Protein AF-A0A7C1Q832-F1 (afdb_monomer)

Foldseek 3Di:
DQWAFEEAPPCVVADPVLSVLLVLLCVVFPDDRTQEYEAEAAAQPCVQDPPDCSNPDQKDKDQLVLVLDPLVSPDPVSNVVSVVSRHRMYIYGYNCLSPDPSLSVLLRSQLNSLVVRCCVFAVLLVLLQSLVVCCVVVPVDDDPDDPAPVVQLSNVSSNLRSLVSCCDPVHPHVVRSVVVLVVCCVDDPRVVSSVVNVVDDSPDDRPSLVSSLVVCVVCQVVSQVVLVVDDDPSSVVQPGSVSSNVSSPDRDPPPPPDD

pLDDT: mean 86.91, std 12.88, range [28.12, 97.88]

Radius of gyration: 18.17 Å; Cα contacts (8 Å, |Δi|>4): 347; chains: 1; bounding box: 48×40×41 Å

Sequence (259 aa):
MWNSDTNFDYLNVVSVNKKALIHSTCSKFKIPSKGVVLLFDRFDYKRYPKGSIWRCNLGLHLNIKIGYVNYRKSPKIIQKLIDSKAYIHLIWLPKRSWNSSEIDLVWNLSHELRHLDQDIKNRSITLAYYFLKYCFKCFDMDIEEDKIHTVLPPEKDAELAAWRTVRERRLFGTQMADSYVHDNANKGTKKEIFRDLLKYDPNEEYDVSTETLSFLRKYQKQFEYILNIGPDYYISEIGSIEDLCSKLSKKNLIILNSN

Structure (mmCIF, N/CA/C/O backbone):
data_AF-A0A7C1Q832-F1
#
_entry.id   AF-A0A7C1Q832-F1
#
loop_
_atom_site.group_PDB
_atom_site.id
_atom_site.type_symbol
_atom_site.label_atom_id
_atom_site.label_alt_id
_atom_site.label_comp_id
_atom_site.label_asym_id
_atom_site.label_entity_id
_atom_site.label_seq_id
_atom_site.pdbx_PDB_ins_code
_atom_site.Cartn_x
_atom_site.Cartn_y
_atom_site.Cartn_z
_atom_site.occupancy
_atom_site.B_iso_or_equiv
_atom_site.auth_seq_id
_atom_site.auth_comp_id
_atom_site.auth_asym_id
_atom_site.auth_atom_id
_atom_site.pdbx_PDB_model_num
ATOM 1 N N . MET A 1 1 ? -15.628 -12.877 -15.877 1.00 66.12 1 MET A N 1
ATOM 2 C CA . MET A 1 1 ? -15.990 -12.956 -14.448 1.00 66.12 1 MET A CA 1
ATOM 3 C C . MET A 1 1 ? -14.803 -12.491 -13.631 1.00 66.12 1 MET A C 1
ATOM 5 O O . MET A 1 1 ? -13.737 -13.057 -13.827 1.00 66.12 1 MET A O 1
ATOM 9 N N . TRP A 1 2 ? -15.021 -11.398 -12.891 1.00 77.88 2 TRP A N 1
ATOM 10 C CA . TRP A 1 2 ? -14.144 -10.664 -11.956 1.00 77.88 2 TRP A CA 1
ATOM 11 C C . TRP A 1 2 ? -14.976 -9.537 -11.287 1.00 77.88 2 TRP A C 1
ATOM 13 O O . TRP A 1 2 ? -14.535 -8.400 -11.145 1.00 77.88 2 TRP A O 1
ATOM 23 N N . ASN A 1 3 ? -16.262 -9.795 -11.054 1.00 85.25 3 ASN A N 1
ATOM 24 C CA . ASN A 1 3 ? -17.284 -8.765 -10.856 1.00 85.25 3 ASN A CA 1
ATOM 25 C C . ASN A 1 3 ? -18.228 -9.086 -9.693 1.00 85.25 3 ASN A C 1
ATOM 27 O O . ASN A 1 3 ? -19.323 -8.528 -9.650 1.00 85.25 3 ASN A O 1
ATOM 31 N N . SER A 1 4 ? -17.829 -9.986 -8.789 1.00 88.75 4 SER A N 1
ATOM 32 C CA . SER A 1 4 ? -18.585 -10.221 -7.559 1.00 88.75 4 SER A CA 1
ATOM 33 C C . SER A 1 4 ? -18.662 -8.938 -6.745 1.00 88.75 4 SER A C 1
ATOM 35 O O . SER A 1 4 ? -17.734 -8.130 -6.792 1.00 88.75 4 SER A O 1
ATOM 37 N N . ASP A 1 5 ? -19.743 -8.756 -5.995 1.00 93.00 5 ASP A N 1
ATOM 38 C CA . ASP A 1 5 ? -19.876 -7.600 -5.114 1.00 93.00 5 ASP A CA 1
ATOM 39 C C . ASP A 1 5 ? -18.729 -7.550 -4.106 1.00 93.00 5 ASP A C 1
ATOM 41 O O . ASP A 1 5 ? -18.196 -8.581 -3.678 1.00 93.00 5 ASP A O 1
ATOM 45 N N . THR A 1 6 ? -18.323 -6.333 -3.760 1.00 85.94 6 THR A N 1
ATOM 46 C CA . THR A 1 6 ? -17.234 -6.123 -2.818 1.00 85.94 6 THR A CA 1
ATOM 47 C C . THR A 1 6 ? -17.592 -6.731 -1.474 1.00 85.94 6 THR A C 1
ATOM 49 O O . THR A 1 6 ? -18.615 -6.400 -0.875 1.00 85.94 6 THR A O 1
ATOM 52 N N . ASN A 1 7 ? -16.731 -7.628 -1.002 1.00 88.88 7 ASN A N 1
ATOM 53 C CA . ASN A 1 7 ? -16.994 -8.430 0.180 1.00 88.88 7 ASN A CA 1
ATOM 54 C C . ASN A 1 7 ? -16.021 -8.086 1.310 1.00 88.88 7 ASN A C 1
ATOM 56 O O . ASN A 1 7 ? -14.803 -8.065 1.123 1.00 88.88 7 ASN A O 1
ATOM 60 N N . PHE A 1 8 ? -16.571 -7.869 2.500 1.00 85.06 8 PHE A N 1
ATOM 61 C CA . PHE A 1 8 ? -15.822 -7.717 3.741 1.00 85.06 8 PHE A CA 1
ATOM 62 C C . PHE A 1 8 ? -15.823 -9.057 4.467 1.00 85.06 8 PHE A C 1
ATOM 64 O O . PHE A 1 8 ? -16.617 -9.313 5.378 1.00 85.06 8 PHE A O 1
ATOM 71 N N . ASP A 1 9 ? -14.944 -9.938 4.008 1.00 78.12 9 ASP A N 1
ATOM 72 C CA . ASP A 1 9 ? -14.931 -11.322 4.429 1.00 78.12 9 ASP A CA 1
ATOM 73 C C . ASP A 1 9 ? -14.407 -11.461 5.866 1.00 78.12 9 ASP A C 1
ATOM 75 O O . ASP A 1 9 ? -13.378 -10.902 6.263 1.00 78.12 9 ASP A O 1
ATOM 79 N N . TYR A 1 10 ? -15.154 -12.232 6.653 1.00 66.44 10 TYR A N 1
ATOM 80 C CA . TYR A 1 10 ? -14.886 -12.547 8.056 1.00 66.44 10 TYR A CA 1
ATOM 81 C C . TYR A 1 10 ? -14.793 -11.366 9.037 1.00 66.44 10 TYR A C 1
ATOM 83 O O . TYR A 1 10 ? -14.214 -11.528 10.110 1.00 66.44 10 TYR A O 1
ATOM 91 N N . LEU A 1 11 ? -15.481 -10.237 8.804 1.00 61.75 11 LEU A N 1
ATOM 92 C CA . LEU A 1 11 ? -15.642 -9.207 9.852 1.00 61.75 11 LEU A CA 1
ATOM 93 C C . LEU A 1 11 ? -16.174 -9.781 11.180 1.00 61.75 11 LEU A C 1
ATOM 95 O O . LEU A 1 11 ? -15.918 -9.221 12.239 1.00 61.75 11 LEU A O 1
ATOM 99 N N . ASN A 1 12 ? -16.863 -10.925 11.170 1.00 61.91 12 ASN A N 1
ATOM 100 C CA . ASN A 1 12 ? -17.406 -11.574 12.366 1.00 61.91 12 ASN A CA 1
ATOM 101 C C . ASN A 1 12 ? -16.376 -11.994 13.427 1.00 61.91 12 ASN A C 1
ATOM 103 O O . ASN A 1 12 ? -16.779 -12.213 14.565 1.00 61.91 12 ASN A O 1
ATOM 107 N N . VAL A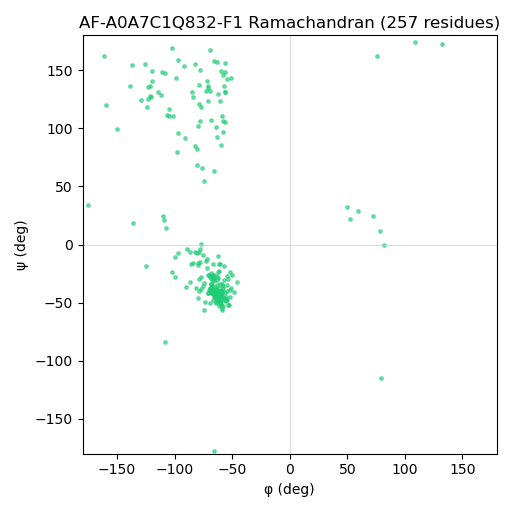 1 13 ? -15.078 -12.070 13.105 1.00 71.25 13 VAL A N 1
ATOM 108 C CA . VAL A 1 13 ? -14.033 -12.350 14.114 1.00 71.25 13 VAL A CA 1
ATOM 109 C C . VAL A 1 13 ? -13.519 -11.094 14.826 1.00 71.25 13 VAL A C 1
ATOM 111 O O . VAL A 1 13 ? -12.742 -11.199 15.773 1.00 71.25 13 VAL A O 1
ATOM 114 N N . VAL A 1 14 ? -13.947 -9.913 14.376 1.00 82.44 14 VAL A N 1
ATOM 115 C CA . VAL A 1 14 ? -13.507 -8.609 14.876 1.00 82.44 14 VAL A CA 1
ATOM 116 C C . VAL A 1 14 ? -14.535 -8.049 15.869 1.00 82.44 14 VAL A C 1
ATOM 118 O O . VAL A 1 14 ? -15.744 -8.213 15.688 1.00 82.44 14 VAL A O 1
ATOM 121 N N . SER A 1 15 ? -14.067 -7.376 16.926 1.00 87.56 15 SER A N 1
ATOM 122 C CA . SER A 1 15 ? -14.944 -6.734 17.917 1.00 87.56 15 SER A CA 1
ATOM 123 C C . SER A 1 15 ? -15.798 -5.621 17.296 1.00 87.56 15 SER A C 1
ATOM 125 O O . SER A 1 15 ? -15.433 -5.039 16.275 1.00 87.56 15 SER A O 1
ATOM 127 N N . VAL A 1 16 ? -16.929 -5.287 17.930 1.00 88.69 16 VAL A N 1
ATOM 128 C CA . VAL A 1 16 ? -17.854 -4.238 17.451 1.00 88.69 16 VAL A CA 1
ATOM 129 C C . VAL A 1 16 ? -17.138 -2.897 17.248 1.00 88.69 16 VAL A C 1
ATOM 131 O O . VAL A 1 16 ? -17.278 -2.288 16.190 1.00 88.69 16 VAL A O 1
ATOM 134 N N . ASN A 1 17 ? -16.301 -2.481 18.204 1.00 89.50 17 ASN A N 1
ATOM 135 C CA . ASN A 1 17 ? -15.548 -1.223 18.112 1.00 89.50 17 ASN A CA 1
ATOM 136 C C . ASN A 1 17 ? -14.589 -1.222 16.914 1.00 89.50 17 ASN A C 1
ATOM 138 O O . ASN A 1 17 ? -14.574 -0.283 16.121 1.00 89.50 17 ASN A O 1
ATOM 142 N N . LYS A 1 18 ? -13.840 -2.314 16.718 1.00 91.50 18 LYS A N 1
ATOM 143 C CA . LYS A 1 18 ? -12.910 -2.428 15.590 1.00 91.50 18 LYS A CA 1
ATOM 144 C C . LYS A 1 18 ? -13.631 -2.515 14.246 1.00 91.50 18 LYS A C 1
ATOM 146 O O . LYS A 1 18 ? -13.137 -1.952 13.278 1.00 91.50 18 LYS A O 1
ATOM 151 N N . LYS A 1 19 ? -14.813 -3.139 14.174 1.00 91.62 19 LYS A N 1
ATOM 152 C CA . LYS A 1 19 ? -15.667 -3.091 12.974 1.00 91.62 19 LYS A CA 1
ATOM 153 C C . LYS A 1 19 ? -16.060 -1.655 12.630 1.00 91.62 19 LYS A C 1
ATOM 155 O O . LYS A 1 19 ? -15.943 -1.264 11.474 1.00 91.62 19 LYS A O 1
ATOM 160 N N . ALA A 1 20 ? -16.491 -0.869 13.619 1.00 91.19 20 ALA A N 1
ATOM 161 C CA . ALA A 1 20 ? -16.846 0.533 13.405 1.00 91.19 20 ALA A CA 1
ATOM 162 C C . ALA A 1 20 ? -15.649 1.348 12.887 1.00 91.19 20 ALA A C 1
ATOM 164 O O . ALA A 1 20 ? -15.795 2.101 11.924 1.00 91.19 20 ALA A O 1
ATOM 165 N N . LEU A 1 21 ? -14.457 1.129 13.456 1.00 93.38 21 LEU A N 1
ATOM 166 C CA . LEU A 1 21 ? -13.216 1.735 12.966 1.00 93.38 21 LEU A CA 1
ATOM 167 C C . LEU A 1 21 ? -12.911 1.324 11.525 1.00 93.38 21 LEU A C 1
ATOM 169 O O . LEU A 1 21 ? -12.705 2.197 10.693 1.00 93.38 21 LEU A O 1
ATOM 173 N N . ILE A 1 22 ? -12.958 0.027 11.206 1.00 93.94 22 ILE A N 1
ATOM 174 C CA . ILE A 1 22 ? -12.740 -0.489 9.845 1.00 93.94 22 ILE A CA 1
ATOM 175 C C . ILE A 1 22 ? -13.699 0.175 8.853 1.00 93.94 22 ILE A C 1
ATOM 177 O O . ILE A 1 22 ? -13.256 0.674 7.823 1.00 93.94 22 ILE A O 1
ATOM 181 N N . HIS A 1 23 ? -14.997 0.230 9.162 1.00 92.81 23 HIS A N 1
ATOM 182 C CA . HIS A 1 23 ? -15.980 0.877 8.293 1.00 92.81 23 HIS A CA 1
ATOM 183 C C . HIS A 1 23 ? -15.698 2.374 8.121 1.00 92.81 23 HIS A C 1
ATOM 18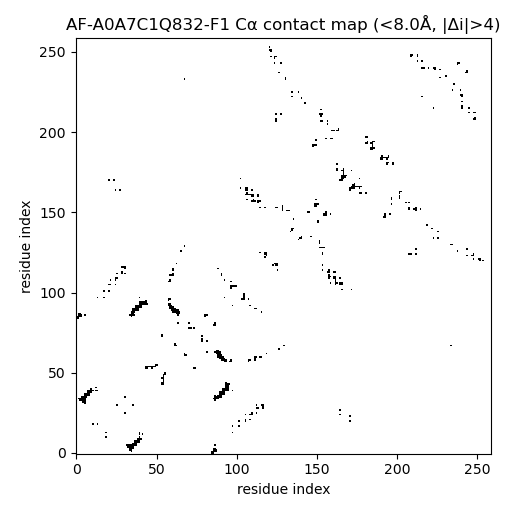5 O O . HIS A 1 23 ? -15.734 2.875 6.997 1.00 92.81 23 HIS A O 1
ATOM 191 N N . SER A 1 24 ? -15.368 3.077 9.209 1.00 94.25 24 SER A N 1
ATOM 192 C CA . SER A 1 24 ? -14.998 4.493 9.158 1.00 94.25 24 SER A CA 1
ATOM 193 C C . SER A 1 24 ? -13.748 4.718 8.303 1.00 94.25 24 SER A C 1
ATOM 195 O O . SER A 1 24 ? -13.748 5.604 7.451 1.00 94.25 24 SER A O 1
ATOM 197 N N . THR A 1 25 ? -12.716 3.884 8.449 1.00 95.62 25 THR A N 1
ATOM 198 C CA . THR A 1 25 ? -11.504 3.922 7.622 1.00 95.62 25 THR A CA 1
ATOM 199 C C . THR A 1 25 ? -11.832 3.665 6.156 1.00 95.62 25 THR A C 1
ATOM 201 O O . THR A 1 25 ? -11.511 4.491 5.310 1.00 95.62 25 THR A O 1
ATOM 204 N N . CYS A 1 26 ? -12.536 2.576 5.840 1.00 94.50 26 CYS A N 1
ATOM 205 C CA . CYS A 1 26 ? -12.914 2.234 4.470 1.00 94.50 26 CYS A CA 1
ATOM 206 C C . CYS A 1 26 ? -13.747 3.330 3.792 1.00 94.50 26 CYS A C 1
ATOM 208 O O . CYS A 1 26 ? -13.548 3.579 2.608 1.00 94.50 26 CYS A O 1
ATOM 210 N N . SER A 1 27 ? -14.616 4.031 4.532 1.00 92.88 27 SER A N 1
ATOM 211 C CA . SER A 1 27 ? -15.427 5.139 3.998 1.00 92.88 27 SER A CA 1
ATOM 212 C C . SER A 1 27 ? -14.608 6.323 3.460 1.00 92.88 27 SER A C 1
ATOM 214 O O . SER A 1 27 ? -15.139 7.148 2.719 1.00 92.88 27 SER A O 1
ATOM 216 N N . LYS A 1 28 ? -13.317 6.415 3.810 1.00 92.31 28 LYS A N 1
ATOM 217 C CA . LYS A 1 28 ? -12.397 7.459 3.331 1.00 92.31 28 LYS A CA 1
ATOM 218 C C . LYS A 1 28 ? -11.778 7.140 1.974 1.00 92.31 28 LYS A C 1
ATOM 220 O O . LYS A 1 28 ? -11.246 8.035 1.323 1.00 92.31 28 LYS A O 1
ATOM 225 N N . PHE A 1 29 ? -11.857 5.888 1.542 1.00 94.25 29 PHE A N 1
ATOM 226 C CA . PHE A 1 29 ? -11.272 5.424 0.293 1.00 94.25 29 PHE A CA 1
ATOM 227 C C . PHE A 1 29 ? -12.374 5.129 -0.722 1.00 94.25 29 PHE A C 1
ATOM 229 O O . PHE A 1 29 ? -13.470 4.686 -0.379 1.00 94.25 29 PHE A O 1
ATOM 236 N N . LYS A 1 30 ? -12.079 5.349 -2.005 1.00 89.19 30 LYS A N 1
ATOM 237 C CA . LYS A 1 30 ? -12.995 5.031 -3.108 1.00 89.19 30 LYS A CA 1
ATOM 238 C C . LYS A 1 30 ? -12.920 3.540 -3.438 1.00 89.19 30 LYS A C 1
ATOM 240 O O . LYS A 1 30 ? -12.411 3.157 -4.486 1.00 89.19 30 LYS A O 1
ATOM 245 N N . ILE A 1 31 ? -13.396 2.700 -2.522 1.00 92.50 31 ILE A N 1
ATOM 246 C CA . ILE A 1 31 ? -13.445 1.250 -2.730 1.00 92.50 31 ILE A CA 1
ATOM 247 C C . ILE A 1 31 ? -14.538 0.946 -3.773 1.00 92.50 31 ILE A C 1
ATOM 249 O O . ILE A 1 31 ? -15.688 1.339 -3.568 1.00 92.50 31 ILE A O 1
ATOM 253 N N . PRO A 1 32 ? -14.219 0.258 -4.883 1.00 92.25 32 PRO A N 1
ATOM 254 C CA . PRO A 1 32 ? -15.203 -0.166 -5.870 1.00 92.25 32 PRO A CA 1
ATOM 255 C C . PRO A 1 32 ? -16.304 -1.014 -5.234 1.00 92.25 32 PRO A C 1
ATOM 257 O O . PRO A 1 32 ? -16.049 -1.779 -4.305 1.00 92.25 32 PRO A O 1
ATOM 260 N N . SER A 1 33 ? -17.524 -0.936 -5.764 1.00 91.19 33 SER A N 1
ATOM 261 C CA . SER A 1 33 ? -18.648 -1.763 -5.301 1.00 91.19 33 SER A CA 1
ATOM 262 C C . SER A 1 33 ? -18.537 -3.232 -5.717 1.00 91.19 33 SER A C 1
ATOM 264 O O . SER A 1 33 ? -19.260 -4.066 -5.180 1.00 91.19 33 SER A O 1
ATOM 266 N N . LYS A 1 34 ? -17.643 -3.553 -6.660 1.00 93.75 34 LYS A N 1
ATOM 267 C CA . LYS A 1 34 ? -17.419 -4.898 -7.196 1.00 93.75 34 LYS A CA 1
ATOM 268 C C . LYS A 1 34 ? -15.932 -5.198 -7.339 1.00 93.75 34 LYS A C 1
ATOM 270 O O . LYS A 1 34 ? -15.120 -4.303 -7.556 1.00 93.75 34 LYS A O 1
ATOM 275 N N . GLY A 1 35 ? -15.594 -6.481 -7.304 1.00 91.94 35 GLY A N 1
ATOM 276 C CA . GLY A 1 35 ? -14.274 -6.999 -7.638 1.00 91.94 35 GLY A CA 1
ATOM 277 C C . GLY A 1 35 ? -13.229 -6.837 -6.535 1.00 91.94 35 GLY A C 1
ATOM 278 O O . GLY A 1 35 ? -12.055 -7.067 -6.811 1.00 91.94 35 GLY A O 1
ATOM 279 N N . VAL A 1 36 ? -13.614 -6.480 -5.306 1.00 94.81 36 VAL A N 1
ATOM 280 C CA . VAL A 1 36 ? -12.693 -6.353 -4.166 1.00 94.81 36 VAL A CA 1
ATOM 281 C C . VAL A 1 36 ? -13.110 -7.288 -3.037 1.00 94.81 36 VAL A C 1
ATOM 283 O O . VAL A 1 36 ? -14.281 -7.369 -2.684 1.00 94.81 36 VAL A O 1
ATOM 286 N N . VAL A 1 37 ? -12.147 -7.976 -2.432 1.00 95.00 37 VAL A N 1
ATOM 287 C CA . VAL A 1 37 ? -12.356 -8.695 -1.173 1.00 95.00 37 VAL A CA 1
ATOM 288 C C . VAL A 1 37 ? -11.406 -8.165 -0.105 1.00 95.00 37 VAL A C 1
ATOM 290 O O . VAL A 1 37 ? -10.195 -8.099 -0.309 1.00 95.00 37 VAL A O 1
ATOM 293 N N . LEU A 1 38 ? -11.958 -7.781 1.045 1.00 95.12 38 LEU A N 1
ATOM 294 C CA . LEU A 1 38 ? -11.206 -7.453 2.251 1.00 95.12 38 LEU A CA 1
ATOM 295 C C . LEU A 1 38 ? -11.297 -8.651 3.191 1.00 95.12 38 LEU A C 1
ATOM 297 O O . LEU A 1 38 ? -12.368 -8.940 3.713 1.00 95.12 38 LEU A O 1
ATOM 301 N N . LEU A 1 39 ? -10.189 -9.355 3.394 1.00 94.06 39 LEU A N 1
ATOM 302 C CA . LEU A 1 39 ? -10.119 -10.565 4.203 1.00 94.06 39 LEU A CA 1
ATOM 303 C C . LEU A 1 39 ? -9.459 -10.284 5.557 1.00 94.06 39 LEU A C 1
ATOM 305 O O . LEU A 1 39 ? -8.241 -10.101 5.639 1.00 94.06 39 LEU A O 1
ATOM 309 N N . PHE A 1 40 ? -10.256 -10.351 6.626 1.00 93.12 40 PHE A N 1
ATOM 310 C CA . PHE A 1 40 ? -9.779 -10.320 8.011 1.00 93.12 40 PHE A CA 1
ATOM 311 C C . PHE A 1 40 ? -9.514 -11.744 8.503 1.00 93.12 40 PHE A C 1
ATOM 313 O O . PHE A 1 40 ? -10.393 -12.449 8.997 1.00 93.12 40 PHE A O 1
ATOM 320 N N . ASP A 1 41 ? -8.279 -12.202 8.330 1.00 91.56 41 ASP A N 1
ATOM 321 C CA . ASP A 1 41 ? -7.918 -13.601 8.511 1.00 91.56 41 ASP A CA 1
ATOM 322 C C . ASP A 1 41 ? -7.758 -13.965 9.992 1.00 91.56 41 ASP A C 1
ATOM 324 O O . ASP A 1 41 ? -7.128 -13.254 10.774 1.00 91.56 41 ASP A O 1
ATOM 328 N N . ARG A 1 42 ? -8.279 -15.123 10.395 1.00 90.56 42 ARG A N 1
ATOM 329 C CA . ARG A 1 42 ? -8.140 -15.650 11.760 1.00 90.56 42 ARG A CA 1
ATOM 330 C C . ARG A 1 42 ? -6.772 -16.274 12.051 1.00 90.56 42 ARG A C 1
ATOM 332 O O . ARG A 1 42 ? -6.530 -16.689 13.186 1.00 90.56 42 ARG A O 1
ATOM 339 N N . PHE A 1 43 ? -5.886 -16.361 11.061 1.00 90.81 43 PHE A N 1
ATOM 340 C CA . PHE A 1 43 ? -4.560 -16.958 11.197 1.00 90.81 43 PHE A CA 1
ATOM 341 C C . PHE A 1 43 ? -3.423 -15.924 11.104 1.00 90.81 43 PHE A C 1
ATOM 343 O O . PHE A 1 43 ? -3.503 -14.933 10.386 1.00 90.81 43 PHE A O 1
ATOM 350 N N . ASP A 1 44 ? -2.327 -16.199 11.822 1.00 88.75 44 ASP A N 1
ATOM 351 C CA . ASP A 1 44 ? -1.082 -15.402 11.802 1.00 88.75 44 ASP A CA 1
ATOM 352 C C . ASP A 1 44 ? 0.015 -15.995 10.914 1.00 88.75 44 ASP A C 1
ATOM 354 O O . ASP A 1 44 ? 1.082 -15.405 10.752 1.00 88.75 44 ASP A O 1
ATOM 358 N N . TYR A 1 45 ? -0.182 -17.231 10.448 1.00 89.31 45 TYR A N 1
ATOM 359 C CA . TYR A 1 45 ? 0.786 -17.973 9.637 1.00 89.31 45 TYR A CA 1
ATOM 360 C C . TYR A 1 45 ? 2.220 -17.997 10.200 1.00 89.31 45 TYR A C 1
ATOM 362 O O . TYR A 1 45 ? 3.188 -18.118 9.455 1.00 89.31 45 TYR A O 1
ATOM 370 N N . LYS A 1 46 ? 2.389 -17.976 11.533 1.00 88.19 46 LYS A N 1
ATOM 371 C CA . LYS A 1 46 ? 3.713 -18.000 12.200 1.00 88.19 46 LYS A CA 1
ATOM 372 C C . LYS A 1 46 ? 4.599 -19.184 11.779 1.00 88.19 46 LYS A C 1
ATOM 374 O O . LYS A 1 46 ? 5.821 -19.081 11.837 1.00 88.19 46 LYS A O 1
ATOM 379 N N . ARG A 1 47 ? 3.984 -20.297 11.354 1.00 88.00 47 ARG A N 1
ATOM 380 C CA . ARG A 1 47 ? 4.660 -21.520 10.880 1.00 88.00 47 ARG A CA 1
ATOM 381 C C . ARG A 1 47 ? 5.100 -21.468 9.411 1.00 88.00 47 ARG A C 1
ATOM 383 O O . ARG A 1 47 ? 5.771 -22.391 8.968 1.00 88.00 47 ARG A O 1
ATOM 390 N N . TYR A 1 48 ? 4.741 -20.428 8.656 1.00 88.44 48 TYR A N 1
ATOM 391 C CA . TYR A 1 48 ? 5.219 -20.272 7.280 1.00 88.44 48 TYR A CA 1
ATOM 392 C C . TYR A 1 48 ? 6.740 -20.037 7.249 1.00 88.44 48 TYR A C 1
ATOM 394 O O . TYR A 1 48 ? 7.321 -19.604 8.257 1.00 88.44 48 TYR A O 1
ATOM 402 N N . PRO A 1 49 ? 7.411 -20.316 6.115 1.00 87.38 49 PRO A N 1
ATOM 403 C CA . PRO A 1 49 ? 8.847 -20.092 5.977 1.00 87.38 49 PRO A CA 1
ATOM 404 C C . PRO A 1 49 ? 9.259 -18.673 6.389 1.00 87.38 49 PRO A C 1
ATOM 406 O O . PRO A 1 49 ? 8.529 -17.705 6.149 1.00 87.38 49 PRO A O 1
ATOM 409 N N . LYS A 1 50 ? 10.431 -18.542 7.024 1.00 80.88 50 LYS A N 1
ATOM 410 C CA . LYS A 1 50 ? 11.021 -17.225 7.319 1.00 80.88 50 LYS A CA 1
ATOM 411 C C . LYS A 1 50 ? 11.181 -16.449 6.001 1.00 80.88 50 LYS A C 1
ATOM 413 O O . LYS A 1 50 ? 11.568 -17.034 4.995 1.00 80.88 50 LYS A O 1
ATOM 418 N N . GLY A 1 51 ? 10.823 -15.165 5.998 1.00 77.25 51 GLY A N 1
ATOM 419 C CA . GLY A 1 51 ? 10.828 -14.322 4.793 1.00 77.25 51 GLY A CA 1
ATOM 420 C C . GLY A 1 51 ? 9.597 -14.463 3.883 1.00 77.25 51 GLY A C 1
ATOM 421 O O . GLY A 1 51 ? 9.506 -13.776 2.867 1.00 77.25 51 GLY A O 1
ATOM 422 N N . SER A 1 52 ? 8.630 -15.322 4.225 1.00 85.44 52 SER A N 1
ATOM 423 C CA . SER A 1 52 ? 7.339 -15.368 3.529 1.00 85.44 52 SER A CA 1
ATOM 424 C C . SER A 1 52 ? 6.499 -14.129 3.851 1.00 85.44 52 SER A C 1
ATOM 426 O O . SER A 1 52 ? 6.326 -13.793 5.023 1.00 85.44 52 SER A O 1
ATOM 428 N N . ILE A 1 53 ? 5.892 -13.515 2.830 1.00 86.12 53 ILE A N 1
ATOM 429 C CA . ILE A 1 53 ? 4.980 -12.367 2.993 1.00 86.12 53 ILE A CA 1
ATOM 430 C C . ILE A 1 53 ? 3.829 -12.677 3.965 1.00 86.12 53 ILE A C 1
ATOM 432 O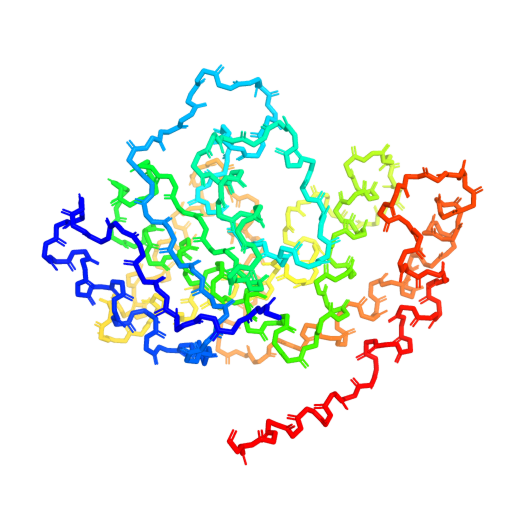 O . ILE A 1 53 ? 3.467 -11.842 4.788 1.00 86.12 53 ILE A O 1
ATOM 436 N N . TRP A 1 54 ? 3.341 -13.923 3.970 1.00 88.69 54 TRP A N 1
ATOM 437 C CA . TRP A 1 54 ? 2.272 -14.388 4.861 1.00 88.69 54 TRP A CA 1
ATOM 438 C C . TRP A 1 54 ? 2.711 -14.420 6.329 1.00 88.69 54 TRP A C 1
ATOM 440 O O . TRP A 1 54 ? 1.922 -14.205 7.249 1.00 88.69 54 TRP A O 1
ATOM 450 N N . ARG A 1 55 ? 4.001 -14.662 6.575 1.00 88.88 55 ARG A N 1
ATOM 451 C CA . ARG A 1 55 ? 4.570 -14.674 7.923 1.00 88.88 55 ARG A CA 1
ATOM 452 C C . ARG A 1 55 ? 4.999 -13.293 8.398 1.00 88.88 55 ARG A C 1
ATOM 454 O O . ARG A 1 55 ? 4.957 -13.071 9.605 1.00 88.88 55 ARG A O 1
ATOM 461 N N . CYS A 1 56 ? 5.438 -12.416 7.505 1.00 85.06 56 CYS A N 1
ATOM 462 C CA . CYS A 1 56 ? 6.128 -11.185 7.881 1.00 85.06 56 CYS A CA 1
ATOM 463 C C . CYS A 1 56 ? 5.231 -9.939 7.868 1.00 85.06 56 CYS A C 1
ATOM 465 O O . CYS A 1 56 ? 5.480 -9.033 8.656 1.00 85.06 56 CYS A O 1
ATOM 467 N N . ASN A 1 57 ? 4.179 -9.895 7.046 1.00 87.19 57 ASN A N 1
ATOM 468 C CA . ASN A 1 57 ? 3.425 -8.656 6.836 1.00 87.19 57 ASN A CA 1
ATOM 469 C C . ASN A 1 57 ? 2.229 -8.491 7.792 1.00 87.19 57 ASN A C 1
ATOM 471 O O . ASN A 1 57 ? 1.650 -9.472 8.264 1.00 87.19 57 ASN A O 1
ATOM 475 N N . LEU A 1 58 ? 1.831 -7.245 8.061 1.00 90.94 58 LEU A N 1
ATOM 476 C CA . LEU A 1 58 ? 0.602 -6.897 8.798 1.00 90.94 58 LEU A CA 1
ATOM 477 C C . LEU A 1 58 ? -0.576 -6.553 7.873 1.00 90.94 58 LEU A C 1
ATOM 479 O O . LEU A 1 58 ? -1.701 -6.411 8.338 1.00 90.94 58 LEU A O 1
ATOM 483 N N . GLY A 1 59 ? -0.326 -6.469 6.576 1.00 93.00 59 GLY A N 1
ATOM 484 C CA . GLY A 1 59 ? -1.306 -6.212 5.537 1.00 93.00 59 GLY A CA 1
ATOM 485 C C . GLY A 1 59 ? -0.738 -6.646 4.190 1.00 93.00 59 GLY A C 1
ATOM 486 O O . GLY A 1 59 ? 0.469 -6.900 4.067 1.00 93.00 59 GLY A O 1
ATOM 487 N N . LEU A 1 60 ? -1.616 -6.829 3.209 1.00 92.12 60 LEU A N 1
ATOM 488 C CA . LEU A 1 60 ? -1.217 -6.992 1.819 1.00 92.12 60 LEU A CA 1
ATOM 489 C C . LEU A 1 60 ? -2.377 -6.674 0.877 1.00 92.12 60 LEU A C 1
ATOM 491 O O . LEU A 1 60 ? -3.385 -7.382 0.879 1.00 92.12 60 LEU A O 1
ATOM 495 N N . HIS A 1 61 ? -2.190 -5.687 0.015 1.00 93.50 61 HIS A N 1
ATOM 496 C CA . HIS A 1 61 ? -2.960 -5.496 -1.200 1.00 93.50 61 HIS A CA 1
ATOM 497 C C . HIS A 1 61 ? -2.373 -6.339 -2.340 1.00 93.50 61 HIS A C 1
ATOM 499 O O . HIS A 1 61 ? -1.169 -6.314 -2.618 1.00 93.50 61 HIS A O 1
ATOM 505 N N . LEU A 1 62 ? -3.247 -7.075 -3.025 1.00 89.31 62 LEU A N 1
ATOM 506 C CA . LEU A 1 62 ? -2.944 -7.857 -4.214 1.00 89.31 62 LEU A CA 1
ATOM 507 C C . LEU A 1 62 ? -3.923 -7.545 -5.333 1.00 89.31 62 LEU A C 1
ATOM 509 O O . LEU A 1 62 ? -5.118 -7.798 -5.200 1.00 89.31 62 LEU A O 1
ATOM 513 N N . ASN A 1 63 ? -3.383 -7.151 -6.482 1.00 89.19 63 ASN A N 1
ATOM 514 C CA . ASN A 1 63 ? -4.083 -7.293 -7.749 1.00 89.19 63 ASN A CA 1
ATOM 515 C C . ASN A 1 63 ? -3.948 -8.745 -8.231 1.00 89.19 63 ASN A C 1
ATOM 517 O O . ASN A 1 63 ? -2.909 -9.159 -8.757 1.00 89.19 63 ASN A O 1
ATOM 521 N N . ILE A 1 64 ? -5.004 -9.532 -8.041 1.00 86.56 64 ILE A N 1
ATOM 522 C CA . ILE A 1 64 ? -5.053 -10.961 -8.370 1.00 86.56 64 ILE A CA 1
ATOM 523 C C . ILE A 1 64 ? -4.827 -11.179 -9.870 1.00 86.56 64 ILE A C 1
ATOM 525 O O . ILE A 1 64 ? -4.172 -12.146 -10.259 1.00 86.56 64 ILE A O 1
ATOM 529 N N . LYS A 1 65 ? -5.302 -10.257 -10.714 1.00 80.88 65 LYS A N 1
ATOM 530 C CA . LYS A 1 65 ? -5.148 -10.344 -12.171 1.00 80.88 65 LYS A CA 1
ATOM 531 C C . LYS A 1 65 ? -3.698 -10.139 -12.626 1.00 80.88 65 LYS A C 1
ATOM 533 O O . LYS A 1 65 ? -3.328 -10.675 -13.664 1.00 80.88 65 LYS A O 1
ATOM 538 N N . ILE A 1 66 ? -2.883 -9.387 -11.877 1.00 76.38 66 ILE A N 1
ATOM 539 C CA . ILE A 1 66 ? -1.444 -9.220 -12.166 1.00 76.38 66 ILE A CA 1
ATOM 540 C C . ILE A 1 66 ? -0.650 -10.483 -11.787 1.00 76.38 66 ILE A C 1
ATOM 542 O O . ILE A 1 66 ? 0.322 -10.817 -12.454 1.00 76.38 66 ILE A O 1
ATOM 546 N N . GLY A 1 67 ? -1.061 -11.215 -10.744 1.00 63.44 67 GLY A N 1
ATOM 547 C CA . GLY A 1 67 ? -0.471 -12.521 -10.417 1.00 63.44 67 GLY A CA 1
ATOM 548 C C . GLY A 1 67 ? 0.947 -12.487 -9.819 1.00 63.44 67 GLY A C 1
ATOM 549 O O . GLY A 1 67 ? 1.664 -13.478 -9.918 1.00 63.44 67 GLY A O 1
ATOM 550 N N . TYR A 1 68 ? 1.360 -11.380 -9.182 1.00 62.22 68 TYR A N 1
ATOM 551 C CA . TYR A 1 68 ? 2.726 -11.191 -8.650 1.00 62.22 68 TYR A CA 1
ATOM 552 C C . TYR A 1 68 ? 3.099 -12.117 -7.478 1.00 62.22 68 TYR A C 1
ATOM 554 O O . TYR A 1 68 ? 4.260 -12.469 -7.277 1.00 62.22 68 TYR A O 1
ATOM 562 N N . VAL A 1 69 ? 2.131 -12.537 -6.665 1.00 60.50 69 VAL A N 1
ATOM 563 C CA . VAL A 1 69 ? 2.420 -13.485 -5.587 1.00 60.50 69 VAL A CA 1
ATOM 564 C C . VAL A 1 69 ? 2.395 -14.889 -6.161 1.00 60.50 69 VAL A C 1
ATOM 566 O O . VAL A 1 69 ? 1.387 -15.286 -6.741 1.00 60.50 69 VAL A O 1
ATOM 569 N N . ASN A 1 70 ? 3.472 -15.657 -5.944 1.00 61.72 70 ASN A N 1
ATOM 570 C CA . ASN A 1 70 ? 3.494 -17.096 -6.208 1.00 61.72 70 ASN A CA 1
ATOM 571 C C . ASN A 1 70 ? 2.417 -17.783 -5.354 1.00 61.72 70 ASN A C 1
ATOM 573 O O . ASN A 1 70 ? 2.655 -18.244 -4.232 1.00 61.72 70 ASN A O 1
ATOM 577 N N . TYR A 1 71 ? 1.206 -17.799 -5.899 1.00 64.25 71 TYR A N 1
ATOM 578 C CA . TYR A 1 71 ? -0.013 -18.212 -5.230 1.00 64.25 71 TYR A CA 1
ATOM 579 C C . TYR A 1 71 ? 0.071 -19.686 -4.838 1.00 64.25 71 TYR A C 1
ATOM 581 O O . TYR A 1 71 ? -0.414 -20.054 -3.777 1.00 64.25 71 TYR A O 1
ATOM 589 N N . ARG A 1 72 ? 0.850 -20.510 -5.556 1.00 59.56 72 ARG A N 1
ATOM 590 C CA . ARG A 1 72 ? 1.089 -21.923 -5.205 1.00 59.56 72 ARG A CA 1
ATOM 591 C C . ARG A 1 72 ? 1.683 -22.121 -3.801 1.00 59.56 72 ARG A C 1
ATOM 593 O O . ARG A 1 72 ? 1.599 -23.220 -3.263 1.00 59.56 72 ARG A O 1
ATOM 600 N N . LYS A 1 73 ? 2.268 -21.079 -3.194 1.00 77.00 73 LYS A N 1
ATOM 601 C CA . LYS A 1 73 ? 2.752 -21.068 -1.798 1.00 77.00 73 LYS A CA 1
ATOM 602 C C . LYS A 1 73 ? 1.876 -20.226 -0.855 1.00 77.00 73 LYS A C 1
ATOM 604 O O . LYS A 1 73 ? 2.317 -19.880 0.241 1.00 77.00 73 LYS A O 1
ATOM 609 N N . SER A 1 74 ? 0.674 -19.845 -1.278 1.00 84.56 74 SER A N 1
ATOM 610 C CA . SER A 1 74 ? -0.276 -19.071 -0.482 1.00 84.56 74 SER A CA 1
ATOM 611 C C . SER A 1 74 ? -1.078 -19.956 0.478 1.00 84.56 74 SER A C 1
ATOM 613 O O . SER A 1 74 ? -1.246 -21.157 0.241 1.00 84.56 74 SER A O 1
ATOM 615 N N . PRO A 1 75 ? -1.586 -19.391 1.588 1.00 88.31 75 PRO A N 1
ATOM 616 C CA . PRO A 1 75 ? -2.547 -20.083 2.428 1.00 88.31 75 PRO A CA 1
ATOM 617 C C . PRO A 1 75 ? -3.766 -20.563 1.652 1.00 88.31 75 PRO A C 1
ATOM 619 O O . PRO A 1 75 ? -4.287 -19.848 0.805 1.00 88.31 75 PRO A O 1
ATOM 622 N N . LYS A 1 76 ? -4.281 -21.750 2.001 1.00 88.44 76 LYS A N 1
ATOM 623 C CA . LYS A 1 76 ? -5.410 -22.387 1.296 1.00 88.44 76 LYS A CA 1
ATOM 624 C C . LYS A 1 76 ? -6.620 -21.463 1.109 1.00 88.44 76 LYS A C 1
ATOM 626 O O . LYS A 1 76 ? -7.286 -21.557 0.088 1.00 88.44 76 LYS A O 1
ATOM 631 N N . ILE A 1 77 ? -6.927 -20.608 2.087 1.00 87.69 77 ILE A N 1
ATOM 632 C CA . ILE A 1 77 ? -8.049 -19.663 1.986 1.00 87.69 77 ILE A CA 1
ATOM 633 C C . ILE A 1 77 ? -7.788 -18.574 0.938 1.00 87.69 77 ILE A C 1
ATOM 635 O O . ILE A 1 77 ? -8.655 -18.297 0.118 1.00 87.69 77 ILE A O 1
ATOM 639 N N . ILE A 1 78 ? -6.565 -18.046 0.903 1.00 89.12 78 ILE A N 1
ATOM 640 C CA . ILE A 1 78 ? -6.116 -17.070 -0.090 1.00 89.12 78 ILE A CA 1
ATOM 641 C C . ILE A 1 78 ? -6.105 -17.700 -1.480 1.00 89.12 78 ILE A C 1
ATOM 643 O O . ILE A 1 78 ? -6.639 -17.121 -2.421 1.00 89.12 78 ILE A O 1
ATOM 647 N N . GLN A 1 79 ? -5.577 -18.922 -1.586 1.00 88.88 79 GLN A N 1
ATOM 648 C CA . GLN A 1 79 ? -5.554 -19.674 -2.834 1.00 88.88 79 GLN A CA 1
ATOM 649 C C . GLN A 1 79 ? -6.963 -19.855 -3.406 1.00 88.88 79 GLN A C 1
ATOM 651 O O . GLN A 1 79 ? -7.188 -19.581 -4.577 1.00 88.88 79 GLN A O 1
ATOM 656 N N . LYS A 1 80 ? -7.935 -20.237 -2.566 1.00 89.25 80 LYS A N 1
ATOM 657 C CA . LYS A 1 80 ? -9.339 -20.374 -2.983 1.00 89.25 80 LYS A CA 1
ATOM 658 C C . LYS A 1 80 ? -9.929 -19.065 -3.509 1.00 89.25 80 LYS A C 1
ATOM 660 O O . LYS A 1 80 ? -10.641 -19.092 -4.508 1.00 89.25 80 LYS A O 1
ATOM 665 N N . LEU A 1 81 ? -9.649 -17.935 -2.854 1.00 88.94 81 LEU A N 1
ATOM 666 C CA . LEU A 1 81 ? -10.122 -16.626 -3.314 1.00 88.94 81 LEU A CA 1
ATOM 667 C C . LEU A 1 81 ? -9.525 -16.268 -4.677 1.00 88.94 81 LEU A C 1
ATOM 669 O O . LEU A 1 81 ? -10.263 -15.858 -5.570 1.00 88.94 81 LEU A O 1
ATOM 673 N N . ILE A 1 82 ? -8.223 -16.490 -4.858 1.00 87.12 82 ILE A N 1
ATOM 674 C CA . ILE A 1 82 ? -7.527 -16.272 -6.132 1.00 87.12 82 ILE A CA 1
ATOM 675 C C . ILE A 1 82 ? -8.121 -17.159 -7.239 1.00 87.12 82 ILE A C 1
ATOM 677 O O . ILE A 1 82 ? -8.507 -16.656 -8.295 1.00 87.12 82 ILE A O 1
ATOM 681 N N . ASP A 1 83 ? -8.264 -18.462 -6.981 1.00 87.81 83 ASP A N 1
ATOM 682 C CA . ASP A 1 83 ? -8.748 -19.442 -7.962 1.00 87.81 83 ASP A CA 1
ATOM 683 C C . ASP A 1 83 ? -10.215 -19.241 -8.348 1.00 87.81 83 ASP A C 1
ATOM 685 O O . ASP A 1 83 ? -10.613 -19.596 -9.459 1.00 87.81 83 ASP A O 1
ATOM 689 N N . SER A 1 84 ? -11.020 -18.644 -7.463 1.00 88.62 84 SER A N 1
ATOM 690 C CA . SER A 1 84 ? -12.431 -18.360 -7.740 1.00 88.62 84 SER A CA 1
ATOM 691 C C . SER A 1 84 ? -12.638 -17.393 -8.908 1.00 88.62 84 SER A C 1
ATOM 693 O O . SER A 1 84 ? -13.715 -17.375 -9.500 1.00 88.62 84 SER A O 1
ATOM 695 N N . LYS A 1 85 ? -11.631 -16.561 -9.222 1.00 86.94 85 LYS A N 1
ATOM 696 C CA . LYS A 1 85 ? -11.719 -15.459 -10.197 1.00 86.94 85 LYS A CA 1
ATOM 697 C C . LYS A 1 85 ? -12.894 -14.498 -9.948 1.00 86.94 85 LYS A C 1
ATOM 699 O O . LYS A 1 85 ? -13.347 -13.799 -10.852 1.00 86.94 85 LYS A O 1
ATOM 704 N N . ALA A 1 86 ? -13.402 -14.461 -8.717 1.00 89.88 86 ALA A N 1
ATOM 705 C CA . ALA A 1 86 ? -14.507 -13.598 -8.317 1.00 89.88 86 ALA A CA 1
ATOM 706 C C . ALA A 1 86 ? -14.061 -12.137 -8.144 1.00 89.88 86 ALA A C 1
ATOM 708 O O . ALA A 1 86 ? -14.799 -11.215 -8.497 1.00 89.88 86 ALA A O 1
ATOM 709 N N . TYR A 1 87 ? -12.836 -11.936 -7.649 1.00 92.06 87 TYR A N 1
ATOM 710 C CA . TYR A 1 87 ? -12.315 -10.641 -7.207 1.00 92.06 87 TYR A CA 1
ATOM 711 C C . TYR A 1 87 ? -11.031 -10.270 -7.942 1.00 92.06 87 TYR A C 1
ATOM 713 O O . TYR A 1 87 ? -10.137 -11.097 -8.077 1.00 92.06 87 TYR A O 1
ATOM 721 N N . ILE A 1 88 ? -10.924 -9.023 -8.394 1.00 92.12 88 ILE A N 1
ATOM 722 C CA . ILE A 1 88 ? -9.712 -8.462 -9.007 1.00 92.12 88 ILE A CA 1
ATOM 723 C C . ILE A 1 88 ? -8.692 -8.117 -7.925 1.00 92.12 88 ILE A C 1
ATOM 725 O O . ILE A 1 88 ? -7.499 -8.339 -8.119 1.00 92.12 88 ILE A O 1
ATOM 729 N N . HIS A 1 89 ? -9.163 -7.602 -6.790 1.00 93.38 89 HIS A N 1
ATOM 730 C CA . HIS A 1 89 ? -8.317 -7.147 -5.697 1.00 93.38 89 HIS A CA 1
ATOM 731 C C . HIS A 1 89 ? -8.600 -7.931 -4.421 1.00 93.38 89 HIS A C 1
ATOM 733 O O . HIS A 1 89 ? -9.752 -8.207 -4.083 1.00 93.38 89 HIS A O 1
ATOM 739 N N . LEU A 1 90 ? -7.536 -8.237 -3.687 1.00 93.56 90 LEU A N 1
ATOM 740 C CA . LEU A 1 90 ? -7.582 -8.773 -2.335 1.00 93.56 90 LEU A CA 1
ATOM 741 C C . LEU A 1 90 ? -6.793 -7.846 -1.416 1.00 93.56 90 LEU A C 1
ATOM 743 O O . LEU A 1 90 ? -5.614 -7.608 -1.652 1.00 93.56 90 LEU A O 1
ATOM 747 N N . ILE A 1 91 ? -7.429 -7.379 -0.347 1.00 95.12 91 ILE A N 1
ATOM 748 C CA . ILE A 1 91 ? -6.750 -6.788 0.805 1.00 95.12 91 ILE A CA 1
ATOM 749 C C . ILE A 1 91 ? -6.799 -7.818 1.924 1.00 95.12 91 ILE A C 1
ATOM 751 O O . ILE A 1 91 ? -7.872 -8.190 2.389 1.00 95.12 91 ILE A O 1
ATOM 755 N N . TRP A 1 92 ? -5.642 -8.302 2.352 1.00 94.25 92 TRP A N 1
ATOM 756 C CA . TRP A 1 92 ? -5.520 -9.327 3.381 1.00 94.25 92 TRP A CA 1
ATOM 757 C C . TRP A 1 92 ? -4.904 -8.752 4.655 1.00 94.25 92 TRP A C 1
ATOM 759 O O . TRP A 1 92 ? -3.825 -8.165 4.610 1.00 94.25 92 TRP A O 1
ATOM 769 N N . LEU A 1 93 ? -5.553 -8.978 5.800 1.00 94.62 93 LEU A N 1
ATOM 770 C CA . LEU A 1 93 ? -5.024 -8.642 7.122 1.00 94.62 93 LEU A CA 1
ATOM 771 C C . LEU A 1 93 ? -4.990 -9.897 8.017 1.00 94.62 93 LEU A C 1
ATOM 773 O O . LEU A 1 93 ? -6.049 -10.459 8.305 1.00 94.62 93 LEU A O 1
ATOM 777 N N . PRO A 1 94 ? -3.813 -10.352 8.498 1.00 93.19 94 PRO A N 1
ATOM 778 C CA . PRO A 1 94 ? -3.711 -11.489 9.415 1.00 93.19 94 PRO A CA 1
ATOM 779 C C . PRO A 1 94 ? -4.264 -11.181 10.808 1.00 93.19 94 PRO A C 1
ATOM 781 O O . PRO A 1 94 ? -4.399 -10.019 11.199 1.00 93.19 94 PRO A O 1
ATOM 784 N N . LYS A 1 95 ? -4.455 -12.231 11.617 1.00 92.81 95 LYS A N 1
ATOM 785 C CA . LYS A 1 95 ? -4.983 -12.128 12.988 1.00 92.81 95 LYS A CA 1
ATOM 786 C C . LYS A 1 95 ? -4.244 -11.119 13.867 1.00 92.81 95 LYS A C 1
ATOM 788 O O . LYS A 1 95 ? -4.873 -10.399 14.637 1.00 92.81 95 LYS A O 1
ATOM 793 N N . ARG A 1 96 ? -2.924 -11.035 13.749 1.00 92.88 96 ARG A N 1
ATOM 794 C CA . ARG A 1 96 ? -2.060 -10.100 14.481 1.00 92.88 96 ARG A CA 1
ATOM 795 C C . ARG A 1 96 ? -2.295 -8.644 14.102 1.00 92.88 96 ARG A C 1
ATOM 797 O O . ARG A 1 96 ? -2.050 -7.781 14.929 1.00 92.88 96 ARG A O 1
ATOM 804 N N . SER A 1 97 ? -2.755 -8.391 12.879 1.00 92.44 97 SER A N 1
ATOM 805 C CA . SER A 1 97 ? -3.040 -7.048 12.394 1.00 92.44 97 SER A CA 1
ATOM 806 C C . SER A 1 97 ? -4.318 -6.530 13.026 1.00 92.44 97 SER A C 1
ATOM 808 O O . SER A 1 97 ? -4.293 -5.571 13.774 1.00 92.44 97 SER A O 1
ATOM 810 N N . TRP A 1 98 ? -5.437 -7.238 12.892 1.00 89.62 98 TRP A N 1
ATOM 811 C CA . TRP A 1 98 ? -6.674 -6.770 13.521 1.00 89.62 98 TRP A CA 1
ATOM 812 C C . TRP A 1 98 ? -6.730 -6.992 15.040 1.00 89.62 98 TRP A C 1
ATOM 814 O O . TRP A 1 98 ? -7.604 -6.423 15.689 1.00 89.62 98 TRP A O 1
ATOM 824 N N . ASN A 1 99 ? -5.795 -7.733 15.651 1.00 91.38 99 ASN A N 1
ATOM 825 C CA . ASN A 1 99 ? -5.599 -7.760 17.111 1.00 91.38 99 ASN A CA 1
ATOM 826 C C . ASN A 1 99 ? -4.622 -6.706 17.647 1.00 91.38 99 ASN A C 1
ATOM 828 O O . ASN A 1 99 ? -4.492 -6.612 18.866 1.00 91.38 99 ASN A O 1
ATOM 832 N N . SER A 1 100 ? -3.971 -5.910 16.797 1.00 92.50 100 SER A N 1
ATOM 833 C CA . SER A 1 100 ? -3.088 -4.830 17.248 1.00 92.50 100 SER A CA 1
ATOM 834 C C . SER A 1 100 ? -3.859 -3.719 17.971 1.00 92.50 100 SER A C 1
ATOM 836 O O . SER A 1 100 ? -5.087 -3.789 18.134 1.00 92.50 100 SER A O 1
ATOM 838 N N . SER A 1 101 ? -3.143 -2.663 18.373 1.00 94.25 101 SER A N 1
ATOM 839 C CA . SER A 1 101 ? -3.795 -1.424 18.794 1.00 94.25 101 SER A CA 1
ATOM 840 C C . SER A 1 101 ? -4.711 -0.893 17.682 1.00 94.25 101 SER A C 1
ATOM 842 O O . SER A 1 101 ? -4.549 -1.227 16.503 1.00 94.25 101 SER A O 1
ATOM 844 N N . GLU A 1 102 ? -5.708 -0.097 18.057 1.00 95.94 102 GLU A N 1
ATOM 845 C CA . GLU A 1 102 ? -6.671 0.464 17.105 1.00 95.94 102 GLU A CA 1
ATOM 846 C C . GLU A 1 102 ? -5.991 1.366 16.070 1.00 95.94 102 GLU A C 1
ATOM 848 O O . GLU A 1 102 ? -6.311 1.276 14.886 1.00 95.94 102 GLU A O 1
ATOM 853 N N . ILE A 1 103 ? -5.010 2.168 16.495 1.00 96.31 103 ILE A N 1
ATOM 854 C CA . ILE A 1 103 ? -4.240 3.023 15.590 1.00 96.31 103 ILE A CA 1
ATOM 855 C C . ILE A 1 103 ? -3.378 2.199 14.629 1.00 96.31 103 ILE A C 1
ATOM 857 O O . ILE A 1 103 ? -3.383 2.492 13.439 1.00 96.31 103 ILE A O 1
ATOM 861 N N . ASP A 1 104 ? -2.743 1.112 15.088 1.00 95.62 104 ASP A N 1
ATOM 862 C CA . ASP A 1 104 ? -1.996 0.199 14.209 1.00 95.62 104 ASP A CA 1
ATOM 863 C C . ASP A 1 104 ? -2.916 -0.466 13.172 1.00 95.62 104 ASP A C 1
ATOM 865 O O . ASP A 1 104 ? -2.536 -0.631 12.013 1.00 95.62 104 ASP A O 1
ATOM 869 N N . LEU A 1 105 ? -4.130 -0.861 13.570 1.00 95.50 105 LEU A N 1
ATOM 870 C CA . LEU A 1 105 ? -5.105 -1.466 12.661 1.00 95.50 105 LEU A CA 1
ATOM 871 C C . LEU A 1 105 ? -5.517 -0.464 11.581 1.00 95.50 105 LEU A C 1
ATOM 873 O O . LEU A 1 105 ? -5.464 -0.786 10.395 1.00 95.50 105 LEU A O 1
ATOM 877 N N . VAL A 1 106 ? -5.908 0.748 11.983 1.00 97.00 106 VAL A N 1
ATOM 878 C CA . VAL A 1 106 ? -6.310 1.799 11.041 1.00 97.00 106 VAL A CA 1
ATOM 879 C C . VAL A 1 106 ? -5.147 2.182 10.135 1.00 97.00 106 VAL A C 1
ATOM 881 O O . VAL A 1 106 ? -5.357 2.319 8.932 1.00 97.00 106 VAL A O 1
ATOM 884 N N . TRP A 1 107 ? -3.933 2.291 10.673 1.00 97.44 107 TRP A N 1
ATOM 885 C CA . TRP A 1 107 ? -2.730 2.581 9.901 1.00 97.44 107 TRP A CA 1
ATOM 886 C C . TRP A 1 107 ? -2.491 1.522 8.819 1.00 97.44 107 TRP A C 1
ATOM 888 O O . TRP A 1 107 ? -2.462 1.848 7.634 1.00 97.44 107 TRP A O 1
ATOM 898 N N . ASN A 1 108 ? -2.403 0.242 9.203 1.00 96.69 108 ASN A N 1
ATOM 899 C CA . ASN A 1 108 ? -2.155 -0.851 8.257 1.00 96.69 108 ASN A CA 1
ATOM 900 C C . ASN A 1 108 ? -3.282 -0.980 7.221 1.00 96.69 108 ASN A C 1
ATOM 902 O O . ASN A 1 108 ? -3.010 -1.164 6.041 1.00 96.69 108 ASN A O 1
ATOM 906 N N . LEU A 1 109 ? -4.550 -0.857 7.625 1.00 97.31 109 LEU A N 1
ATOM 907 C CA . LEU A 1 109 ? -5.672 -0.917 6.685 1.00 97.31 109 LEU A CA 1
ATOM 908 C C . LEU A 1 109 ? -5.642 0.251 5.688 1.00 97.31 109 LEU A C 1
ATOM 910 O O . LEU A 1 109 ? -5.851 0.039 4.497 1.00 97.31 109 LEU A O 1
ATOM 914 N N . SER A 1 110 ? -5.372 1.468 6.161 1.00 97.88 110 SER A N 1
ATOM 915 C CA . SER A 1 110 ? -5.299 2.666 5.313 1.00 97.88 110 SER A CA 1
ATOM 916 C C . SER A 1 110 ? -4.156 2.578 4.304 1.00 97.88 110 SER A C 1
ATOM 918 O O . SER A 1 110 ? -4.330 2.959 3.150 1.00 97.88 110 SER A O 1
ATOM 920 N N . HIS A 1 111 ? -3.019 2.022 4.724 1.00 97.69 111 HIS A N 1
ATOM 921 C CA . HIS A 1 111 ? -1.880 1.738 3.859 1.00 97.69 111 HIS A CA 1
ATOM 922 C C . HIS A 1 111 ? -2.279 0.804 2.700 1.00 97.69 111 HIS A C 1
ATOM 924 O O . HIS A 1 111 ? -2.130 1.159 1.532 1.00 97.69 111 HIS A O 1
ATOM 930 N N . GLU A 1 112 ? -2.897 -0.348 2.990 1.00 97.50 112 GLU A N 1
ATOM 931 C CA . GLU A 1 112 ? -3.316 -1.279 1.929 1.00 97.50 112 GLU A CA 1
ATOM 932 C C . GLU A 1 112 ? -4.448 -0.720 1.050 1.00 97.50 112 GLU A C 1
ATOM 934 O O . GLU A 1 112 ? -4.491 -0.963 -0.158 1.00 97.50 112 GLU A O 1
ATOM 939 N N . LEU A 1 113 ? -5.366 0.061 1.628 1.00 97.75 113 LEU A N 1
ATOM 940 C CA . LEU A 1 113 ? -6.412 0.753 0.870 1.00 97.75 113 LEU A CA 1
ATOM 941 C C . LEU A 1 113 ? -5.837 1.823 -0.060 1.00 97.75 113 LEU A C 1
ATOM 943 O O . LEU A 1 113 ? -6.393 2.056 -1.136 1.00 97.75 113 LEU A O 1
ATOM 947 N N . ARG A 1 114 ? -4.718 2.454 0.309 1.00 97.19 114 ARG A N 1
ATOM 948 C CA . ARG A 1 114 ? -4.027 3.385 -0.580 1.00 97.19 114 ARG A CA 1
ATOM 949 C C . ARG A 1 114 ? -3.435 2.664 -1.783 1.00 97.19 114 ARG A C 1
ATOM 951 O O . ARG A 1 114 ? -3.584 3.166 -2.892 1.00 97.19 114 ARG A O 1
ATOM 958 N N . HIS A 1 115 ? -2.862 1.476 -1.605 1.00 95.75 115 HIS A N 1
ATOM 959 C CA . HIS A 1 115 ? -2.417 0.658 -2.736 1.00 95.75 115 HIS A CA 1
ATOM 960 C C . HIS A 1 115 ? -3.560 0.249 -3.667 1.00 95.75 115 HIS A C 1
ATOM 962 O O . HIS A 1 115 ? -3.385 0.257 -4.885 1.00 95.75 115 HIS A O 1
ATOM 968 N N . LEU A 1 116 ? -4.742 -0.050 -3.120 1.00 95.62 116 LEU A N 1
ATOM 969 C CA . LEU A 1 116 ? -5.937 -0.274 -3.933 1.00 95.62 116 LEU A CA 1
ATOM 970 C C . LEU A 1 116 ? -6.316 0.984 -4.739 1.00 95.62 116 LEU A C 1
ATOM 972 O O . LEU A 1 116 ? -6.560 0.887 -5.938 1.00 95.62 116 LEU A O 1
ATOM 976 N N . ASP A 1 117 ? -6.340 2.166 -4.113 1.00 95.19 117 ASP A N 1
ATOM 977 C CA . ASP A 1 117 ? -6.641 3.435 -4.800 1.00 95.19 117 ASP A CA 1
ATOM 978 C C . ASP A 1 117 ? -5.619 3.761 -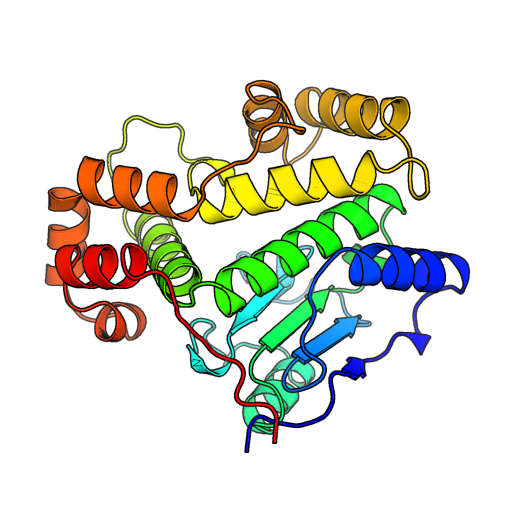5.902 1.00 95.19 117 ASP A C 1
ATOM 980 O O . ASP A 1 117 ? -6.007 4.167 -6.998 1.00 95.19 117 ASP A O 1
ATOM 984 N N . GLN A 1 118 ? -4.326 3.536 -5.641 1.00 93.69 118 GLN A N 1
ATOM 985 C CA . GLN A 1 118 ? -3.258 3.661 -6.638 1.00 93.69 118 GLN A CA 1
ATOM 986 C C . GLN A 1 118 ? -3.529 2.765 -7.854 1.00 93.69 118 GLN A C 1
ATOM 988 O O . GLN A 1 118 ? -3.461 3.239 -8.985 1.00 93.69 118 GLN A O 1
ATOM 993 N N . ASP A 1 119 ? -3.881 1.498 -7.629 1.00 91.62 119 ASP A N 1
ATOM 994 C CA . ASP A 1 119 ? -4.127 0.510 -8.684 1.00 91.62 119 ASP A CA 1
ATOM 995 C C . ASP A 1 119 ? -5.385 0.836 -9.511 1.00 91.62 119 ASP A C 1
ATOM 997 O O . ASP A 1 119 ? -5.371 0.768 -10.741 1.00 91.62 119 ASP A O 1
ATOM 1001 N N . ILE A 1 120 ? -6.465 1.271 -8.850 1.00 90.94 120 ILE A N 1
ATOM 1002 C CA . ILE A 1 120 ? -7.708 1.697 -9.513 1.00 90.94 120 ILE A CA 1
ATOM 1003 C C . ILE A 1 120 ? -7.462 2.918 -10.399 1.00 90.94 120 ILE A C 1
ATOM 1005 O O . ILE A 1 120 ? -7.949 2.972 -11.530 1.00 90.94 120 ILE A O 1
ATOM 1009 N N . LYS A 1 121 ? -6.716 3.908 -9.894 1.00 89.81 121 LYS A N 1
ATOM 1010 C CA . LYS A 1 121 ? -6.391 5.123 -10.650 1.00 89.81 121 LYS A CA 1
ATOM 1011 C C . LYS A 1 121 ? -5.440 4.810 -11.794 1.00 89.81 121 LYS A C 1
ATOM 1013 O O . LYS A 1 121 ? -5.691 5.196 -12.933 1.00 89.81 121 LYS A O 1
ATOM 1018 N N . ASN A 1 122 ? -4.353 4.104 -11.514 1.00 89.81 122 ASN A N 1
ATOM 1019 C CA . ASN A 1 122 ? -3.390 3.699 -12.519 1.00 89.81 122 ASN A CA 1
ATOM 1020 C C . ASN A 1 122 ? -2.701 2.387 -12.142 1.00 89.81 122 ASN A C 1
ATOM 1022 O O . ASN A 1 122 ? -1.691 2.377 -11.442 1.00 89.81 122 ASN A O 1
ATOM 1026 N N . ARG A 1 123 ? -3.181 1.285 -12.729 1.00 88.38 123 ARG A N 1
ATOM 1027 C CA . ARG A 1 123 ? -2.596 -0.061 -12.595 1.00 88.38 123 ARG A CA 1
ATOM 1028 C C . ARG A 1 123 ? -1.085 -0.113 -12.855 1.00 88.38 123 ARG A C 1
ATOM 1030 O O . ARG A 1 123 ? -0.387 -0.976 -12.324 1.00 88.38 123 ARG A O 1
ATOM 1037 N N . SER A 1 124 ? -0.557 0.811 -13.655 1.00 89.25 124 SER A N 1
ATOM 1038 C CA . SER A 1 124 ? 0.877 0.908 -13.942 1.00 89.25 124 SER A CA 1
ATOM 1039 C C . SER A 1 124 ? 1.704 1.274 -12.708 1.00 89.25 124 SER A C 1
ATOM 1041 O O . SER A 1 124 ? 2.858 0.869 -12.632 1.00 89.25 124 SER A O 1
ATOM 1043 N N . ILE A 1 125 ? 1.120 1.960 -11.716 1.00 91.69 125 ILE A N 1
ATOM 1044 C CA . ILE A 1 125 ? 1.762 2.237 -10.420 1.00 91.69 125 ILE A CA 1
ATOM 1045 C C . ILE A 1 125 ? 2.022 0.926 -9.685 1.00 91.69 125 ILE A C 1
ATOM 1047 O O . ILE A 1 125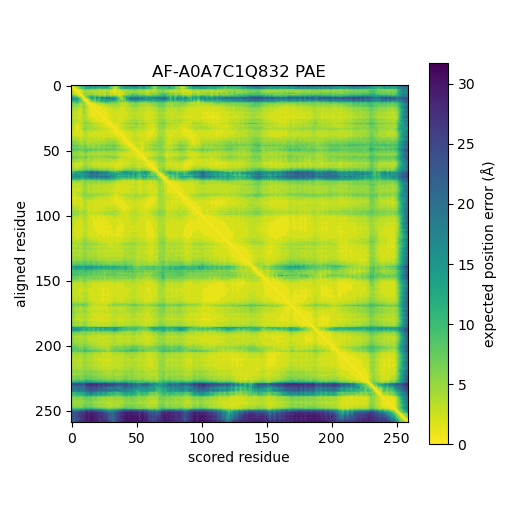 ? 3.127 0.693 -9.208 1.00 91.69 125 ILE A O 1
ATOM 1051 N N . THR A 1 126 ? 1.036 0.031 -9.636 1.00 88.56 126 THR A N 1
ATOM 1052 C CA . THR A 1 126 ? 1.184 -1.283 -9.001 1.00 88.56 126 THR A CA 1
ATOM 1053 C C . THR A 1 126 ? 2.189 -2.164 -9.742 1.00 88.56 126 THR A C 1
ATOM 1055 O O . THR A 1 126 ? 2.992 -2.845 -9.104 1.00 88.56 126 THR A O 1
ATOM 1058 N N . LEU A 1 127 ? 2.200 -2.125 -11.080 1.00 87.75 127 LEU A N 1
ATOM 1059 C CA . LEU A 1 127 ? 3.224 -2.812 -11.877 1.00 87.75 127 LEU A CA 1
ATOM 1060 C C . LEU A 1 127 ? 4.630 -2.274 -11.573 1.00 87.75 127 LEU A C 1
ATOM 1062 O O . LEU A 1 127 ? 5.534 -3.063 -11.301 1.00 87.75 127 LEU A O 1
ATOM 1066 N N . ALA A 1 128 ? 4.800 -0.949 -11.558 1.00 90.69 128 ALA A N 1
ATOM 1067 C CA . ALA A 1 128 ? 6.067 -0.306 -11.232 1.00 90.69 128 ALA A CA 1
ATOM 1068 C C . ALA A 1 128 ? 6.518 -0.633 -9.806 1.00 90.69 128 ALA A C 1
ATOM 1070 O O . ALA A 1 128 ? 7.660 -1.023 -9.598 1.00 90.69 128 ALA A O 1
ATOM 1071 N N . TYR A 1 129 ? 5.615 -0.560 -8.830 1.00 90.19 129 TYR A N 1
ATOM 1072 C CA . TYR A 1 129 ? 5.889 -0.952 -7.453 1.00 90.19 129 TYR A CA 1
ATOM 1073 C C . TYR A 1 129 ? 6.451 -2.377 -7.360 1.00 90.19 129 TYR A C 1
ATOM 1075 O O . TYR A 1 129 ? 7.498 -2.595 -6.749 1.00 90.19 129 TYR A O 1
ATOM 1083 N N . TYR A 1 130 ? 5.772 -3.352 -7.972 1.00 86.00 130 TYR A N 1
ATOM 1084 C CA . TYR A 1 130 ? 6.212 -4.743 -7.919 1.00 86.00 130 TYR A CA 1
ATOM 1085 C C . TYR A 1 130 ? 7.551 -4.950 -8.618 1.00 86.00 130 TYR A C 1
ATOM 1087 O O . TYR A 1 130 ? 8.392 -5.681 -8.094 1.00 86.00 130 TYR A O 1
ATOM 1095 N N . PHE A 1 131 ? 7.772 -4.274 -9.746 1.00 87.19 131 PHE A N 1
ATOM 1096 C CA . PHE A 1 131 ? 9.060 -4.269 -10.424 1.00 87.19 131 PHE A CA 1
ATOM 1097 C C . PHE A 1 131 ? 10.176 -3.735 -9.527 1.00 87.19 131 PHE A C 1
ATOM 1099 O O . PHE A 1 131 ? 11.149 -4.439 -9.279 1.00 87.19 131 PHE A O 1
ATOM 1106 N N . LEU A 1 132 ? 10.011 -2.531 -8.977 1.00 89.50 132 LEU A N 1
ATOM 1107 C CA . LEU A 1 132 ? 11.012 -1.896 -8.122 1.00 89.50 132 LEU A CA 1
ATOM 1108 C C . LEU A 1 132 ? 11.316 -2.752 -6.885 1.00 89.50 132 LEU A C 1
ATOM 1110 O O . LEU A 1 132 ? 12.473 -2.969 -6.532 1.00 89.50 132 LEU A O 1
ATOM 1114 N N . LYS A 1 133 ? 10.276 -3.310 -6.256 1.00 86.75 133 LYS A N 1
ATOM 1115 C CA . LYS A 1 133 ? 10.419 -4.215 -5.112 1.00 86.75 133 LYS A CA 1
ATOM 1116 C C . LYS A 1 133 ? 11.174 -5.491 -5.469 1.00 86.75 133 LYS A C 1
ATOM 1118 O O . LYS A 1 133 ? 11.961 -5.979 -4.658 1.00 86.75 133 LYS A O 1
ATOM 1123 N N . TYR A 1 134 ? 10.907 -6.057 -6.643 1.00 82.69 134 TYR A N 1
ATOM 1124 C CA . TYR A 1 134 ? 11.632 -7.216 -7.147 1.00 82.69 134 TYR A CA 1
ATOM 1125 C C . TYR A 1 134 ? 13.104 -6.868 -7.378 1.00 82.69 134 TYR A C 1
ATOM 1127 O O . TYR A 1 134 ? 13.974 -7.551 -6.838 1.00 82.69 134 TYR A O 1
ATOM 1135 N N . CYS A 1 135 ? 13.372 -5.757 -8.067 1.00 85.50 135 CYS A N 1
ATOM 1136 C CA . CYS A 1 135 ? 14.714 -5.246 -8.302 1.00 85.50 135 CYS A CA 1
ATOM 1137 C C . CYS A 1 135 ? 15.494 -5.101 -6.993 1.00 85.50 135 CYS A C 1
ATOM 1139 O O . CYS A 1 135 ? 16.539 -5.713 -6.861 1.00 85.50 135 CYS A O 1
ATOM 1141 N N . PHE A 1 136 ? 14.960 -4.425 -5.976 1.00 85.19 136 PHE A N 1
ATOM 1142 C CA . PHE A 1 136 ? 15.683 -4.230 -4.709 1.00 85.19 136 PHE A CA 1
ATOM 1143 C C . PHE A 1 136 ? 15.843 -5.478 -3.854 1.00 85.19 136 PHE A C 1
ATOM 1145 O O . PHE A 1 136 ? 16.769 -5.564 -3.051 1.00 85.19 136 PHE A O 1
ATOM 1152 N N . LYS A 1 137 ? 14.937 -6.446 -3.985 1.00 80.81 137 LYS A N 1
ATOM 1153 C CA . LYS A 1 137 ? 15.026 -7.689 -3.220 1.00 80.81 137 LYS A CA 1
ATOM 1154 C C . LYS A 1 137 ? 15.997 -8.686 -3.847 1.00 80.81 137 LYS A C 1
ATOM 1156 O O . LYS A 1 137 ? 16.629 -9.451 -3.121 1.00 80.81 137 LYS A O 1
ATOM 1161 N N . CYS A 1 138 ? 16.027 -8.746 -5.173 1.00 81.12 138 CYS A N 1
ATOM 1162 C CA . CYS A 1 138 ? 16.735 -9.779 -5.925 1.00 81.12 138 CYS A CA 1
ATOM 1163 C C . CYS A 1 138 ? 18.060 -9.285 -6.502 1.00 81.12 138 CYS A C 1
ATOM 1165 O O . CYS A 1 138 ? 18.954 -10.096 -6.732 1.00 81.12 138 CYS A O 1
ATOM 1167 N N . PHE A 1 139 ? 18.194 -7.978 -6.699 1.00 79.06 139 PHE A N 1
ATOM 1168 C CA . PHE A 1 139 ? 19.380 -7.341 -7.238 1.00 79.06 139 PHE A CA 1
ATOM 1169 C C . PHE A 1 139 ? 19.874 -6.336 -6.207 1.00 79.06 139 PHE A C 1
ATOM 1171 O O . PHE A 1 139 ? 19.124 -5.493 -5.715 1.00 79.06 139 PHE A O 1
ATOM 1178 N N . ASP A 1 140 ? 21.151 -6.427 -5.859 1.00 79.69 140 ASP A N 1
ATOM 1179 C CA . ASP A 1 140 ? 21.782 -5.458 -4.971 1.00 79.69 140 ASP A CA 1
ATOM 1180 C C . ASP A 1 140 ? 22.073 -4.167 -5.748 1.00 79.69 140 ASP A C 1
ATOM 1182 O O . ASP A 1 140 ? 23.213 -3.835 -6.050 1.00 79.69 140 ASP A O 1
ATOM 1186 N N . MET A 1 141 ? 21.008 -3.480 -6.168 1.00 82.62 141 MET A N 1
ATOM 1187 C CA . MET A 1 141 ? 21.108 -2.273 -6.981 1.00 82.62 141 MET A CA 1
ATOM 1188 C C . MET A 1 141 ? 21.843 -1.179 -6.225 1.00 82.62 141 MET A C 1
ATOM 1190 O O . MET A 1 141 ? 21.466 -0.852 -5.101 1.00 82.62 141 MET A O 1
ATOM 1194 N N . ASP A 1 142 ? 22.846 -0.589 -6.857 1.00 83.69 142 ASP A N 1
ATOM 1195 C CA . ASP A 1 142 ? 23.510 0.593 -6.328 1.00 83.69 142 ASP A CA 1
ATOM 1196 C C . ASP A 1 142 ? 22.638 1.827 -6.603 1.00 83.69 142 ASP A C 1
ATOM 1198 O O . ASP A 1 142 ? 22.467 2.243 -7.756 1.00 83.69 142 ASP A O 1
ATOM 1202 N N . ILE A 1 143 ? 22.007 2.338 -5.545 1.00 86.56 143 ILE A N 1
ATOM 1203 C CA . ILE A 1 143 ? 21.174 3.544 -5.546 1.00 86.56 143 ILE A CA 1
ATOM 1204 C C . ILE A 1 143 ? 21.690 4.491 -4.464 1.00 86.56 143 ILE A C 1
ATOM 1206 O O . ILE A 1 143 ? 22.314 4.055 -3.498 1.00 86.56 143 ILE A O 1
ATOM 1210 N N . GLU A 1 144 ? 21.426 5.783 -4.626 1.00 88.19 144 GLU A N 1
ATOM 1211 C CA . GLU A 1 144 ? 21.940 6.806 -3.708 1.00 88.19 144 GLU A CA 1
ATOM 1212 C C . GLU A 1 144 ? 21.116 6.872 -2.421 1.00 88.19 144 GLU A C 1
ATOM 1214 O O . GLU A 1 144 ? 21.625 7.252 -1.370 1.00 88.19 144 GLU A O 1
ATOM 1219 N N . GLU A 1 145 ? 19.827 6.543 -2.507 1.00 88.12 145 GLU A N 1
ATOM 1220 C CA . GLU A 1 145 ? 18.923 6.575 -1.372 1.00 88.12 145 GLU A CA 1
ATOM 1221 C C . GLU A 1 145 ? 19.105 5.358 -0.461 1.00 88.12 145 GLU A C 1
ATOM 1223 O O . GLU A 1 145 ? 19.399 4.243 -0.899 1.00 88.12 145 GLU A O 1
ATOM 1228 N N . ASP A 1 146 ? 18.826 5.550 0.828 1.00 84.94 146 ASP A N 1
ATOM 1229 C CA . ASP A 1 146 ? 18.761 4.444 1.775 1.00 84.94 146 ASP A CA 1
ATOM 1230 C C . ASP A 1 146 ? 17.736 3.401 1.299 1.00 84.94 146 ASP A C 1
ATOM 1232 O O . ASP A 1 146 ? 16.588 3.729 0.986 1.00 84.94 146 ASP A O 1
ATOM 1236 N N . LYS A 1 147 ? 18.126 2.119 1.297 1.00 82.56 147 LYS A N 1
ATOM 1237 C CA . LYS A 1 147 ? 17.279 0.980 0.888 1.00 82.56 147 LYS A CA 1
ATOM 1238 C C . LYS A 1 147 ? 16.218 0.635 1.944 1.00 82.56 147 LYS A C 1
ATOM 1240 O O . LYS A 1 147 ? 16.123 -0.497 2.420 1.00 82.56 147 LYS A O 1
ATOM 1245 N N . ILE A 1 148 ? 15.423 1.625 2.327 1.00 85.25 148 ILE A N 1
ATOM 1246 C CA . ILE A 1 148 ? 14.288 1.516 3.244 1.00 85.25 148 ILE A CA 1
ATOM 1247 C C . ILE A 1 148 ? 12.991 1.372 2.452 1.00 85.25 148 ILE A C 1
ATOM 1249 O O . ILE A 1 148 ? 12.907 1.760 1.297 1.00 85.25 148 ILE A O 1
ATOM 1253 N N . HIS A 1 149 ? 11.938 0.841 3.067 1.00 84.75 149 HIS A N 1
ATOM 1254 C CA . HIS A 1 149 ? 10.685 0.537 2.361 1.00 84.75 149 HIS A CA 1
ATOM 1255 C C . HIS A 1 149 ? 10.037 1.761 1.679 1.00 84.75 149 HIS A C 1
ATOM 1257 O O . HIS A 1 149 ? 9.559 1.654 0.553 1.00 84.75 149 HIS A O 1
ATOM 1263 N N . THR A 1 150 ? 10.094 2.940 2.312 1.00 90.94 150 THR A N 1
ATOM 1264 C CA . THR A 1 150 ? 9.557 4.206 1.772 1.00 90.94 150 THR A CA 1
ATOM 1265 C C . THR A 1 150 ? 10.434 4.856 0.705 1.00 90.94 150 THR A C 1
ATOM 1267 O O . THR A 1 150 ? 10.065 5.900 0.172 1.00 90.94 150 THR A O 1
ATOM 1270 N N . VAL A 1 151 ? 11.569 4.256 0.335 1.00 92.75 151 VAL A N 1
ATOM 1271 C CA . VAL A 1 151 ? 12.304 4.692 -0.859 1.00 92.75 151 VAL A CA 1
ATOM 1272 C C . VAL A 1 151 ? 11.457 4.493 -2.121 1.00 92.75 151 VAL A C 1
ATOM 1274 O O . VAL A 1 151 ? 11.578 5.245 -3.081 1.00 92.75 151 VAL A O 1
ATOM 1277 N N . LEU A 1 152 ? 10.562 3.496 -2.106 1.00 94.69 152 LEU A N 1
ATOM 1278 C CA . LEU A 1 152 ? 9.629 3.223 -3.188 1.00 94.69 152 LEU A CA 1
ATOM 1279 C C . LEU A 1 152 ? 8.482 4.244 -3.138 1.00 94.69 152 LEU A C 1
ATOM 1281 O O . LEU A 1 152 ? 7.719 4.232 -2.166 1.00 94.69 152 LEU A O 1
ATOM 1285 N N . PRO A 1 153 ? 8.283 5.076 -4.178 1.00 96.19 153 PRO A N 1
ATOM 1286 C CA . PRO A 1 153 ? 7.243 6.106 -4.149 1.00 96.19 153 PRO A CA 1
ATOM 1287 C C . PRO A 1 153 ? 5.828 5.579 -3.845 1.00 96.19 153 PRO A C 1
ATOM 1289 O O . PRO A 1 153 ? 5.130 6.199 -3.040 1.00 96.19 153 PRO A O 1
ATOM 1292 N N . PRO A 1 154 ? 5.393 4.412 -4.371 1.00 95.88 154 PRO A N 1
ATOM 1293 C CA . PRO A 1 154 ? 4.084 3.852 -4.024 1.00 95.88 154 PRO A CA 1
ATOM 1294 C C . PRO A 1 154 ? 3.924 3.487 -2.542 1.00 95.88 154 PRO A C 1
ATOM 1296 O O . PRO A 1 154 ? 2.822 3.584 -2.007 1.00 95.88 154 PRO A O 1
ATOM 1299 N N . GLU A 1 155 ? 5.006 3.098 -1.867 1.00 96.31 155 GLU A N 1
ATOM 1300 C CA . GLU A 1 155 ? 5.007 2.772 -0.433 1.00 96.31 155 GLU A CA 1
ATOM 1301 C C . GLU A 1 155 ? 5.032 4.028 0.431 1.00 96.31 155 GLU A C 1
ATOM 1303 O O . GLU A 1 155 ? 4.305 4.118 1.419 1.00 96.31 155 GLU A O 1
ATOM 1308 N N . LYS A 1 156 ? 5.808 5.039 0.026 1.00 96.56 156 LYS A N 1
ATOM 1309 C CA . LYS A 1 156 ? 5.792 6.357 0.671 1.00 96.56 156 LYS A CA 1
ATOM 1310 C C . LYS A 1 156 ? 4.399 6.974 0.644 1.00 96.56 156 LYS A C 1
ATOM 1312 O O . LYS A 1 156 ? 3.899 7.407 1.677 1.00 96.56 156 LYS A O 1
ATOM 1317 N N . ASP A 1 157 ? 3.748 6.954 -0.516 1.00 97.44 157 ASP A N 1
ATOM 1318 C CA . ASP A 1 157 ? 2.376 7.432 -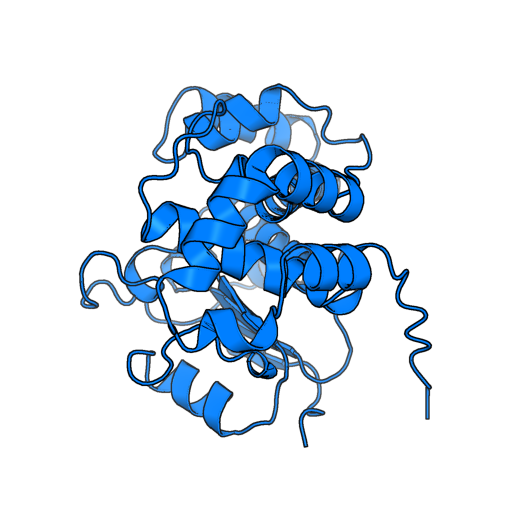0.673 1.00 97.44 157 ASP A CA 1
ATOM 1319 C C . ASP A 1 157 ? 1.382 6.663 0.218 1.00 97.44 157 ASP A C 1
ATOM 1321 O O . ASP A 1 157 ? 0.490 7.267 0.815 1.00 97.44 157 ASP A O 1
ATOM 1325 N N . ALA A 1 158 ? 1.549 5.342 0.351 1.00 97.00 158 ALA A N 1
ATOM 1326 C CA . ALA A 1 158 ? 0.724 4.505 1.223 1.00 97.00 158 ALA A CA 1
ATOM 1327 C C . ALA A 1 158 ? 0.897 4.838 2.710 1.00 97.00 158 ALA A C 1
ATOM 1329 O O . ALA A 1 158 ? -0.095 4.987 3.427 1.00 97.00 158 ALA A O 1
ATOM 1330 N N . GLU A 1 159 ? 2.133 5.024 3.168 1.00 97.44 159 GLU A N 1
ATOM 1331 C CA . GLU A 1 159 ? 2.430 5.414 4.548 1.00 97.44 159 GLU A CA 1
ATOM 1332 C C . GLU A 1 159 ? 1.969 6.857 4.858 1.00 97.44 159 GLU A C 1
ATOM 1334 O O . GLU A 1 159 ? 1.369 7.102 5.907 1.00 97.44 159 GLU A O 1
ATOM 1339 N N . LEU A 1 160 ? 2.135 7.809 3.928 1.00 97.31 160 LEU A N 1
ATOM 1340 C CA . LEU A 1 160 ? 1.600 9.172 4.072 1.00 97.31 160 LEU A CA 1
ATOM 1341 C C . LEU A 1 160 ? 0.065 9.179 4.120 1.00 97.31 160 LEU A C 1
ATOM 1343 O O . LEU A 1 160 ? -0.530 9.871 4.945 1.00 97.31 160 LEU A O 1
ATOM 1347 N N . ALA A 1 161 ? -0.601 8.382 3.279 1.00 96.25 161 ALA A N 1
ATOM 1348 C CA . ALA A 1 161 ? -2.055 8.241 3.316 1.00 96.25 161 ALA A CA 1
ATOM 1349 C C . ALA A 1 161 ? -2.549 7.596 4.622 1.00 96.25 161 ALA A C 1
ATOM 1351 O O . ALA A 1 161 ? -3.592 8.000 5.150 1.00 96.25 161 ALA A O 1
ATOM 1352 N N . ALA A 1 162 ? -1.805 6.630 5.167 1.00 97.25 162 ALA A N 1
ATOM 1353 C CA . ALA A 1 162 ? -2.097 6.051 6.472 1.00 97.25 162 ALA A CA 1
ATOM 1354 C C . ALA A 1 162 ? -2.003 7.104 7.581 1.00 97.25 162 ALA A C 1
ATOM 1356 O O . ALA A 1 162 ? -2.947 7.237 8.365 1.00 97.25 162 ALA A O 1
ATOM 1357 N N . TRP A 1 163 ? -0.943 7.919 7.574 1.00 97.56 163 TRP A N 1
ATOM 1358 C CA . TRP A 1 163 ? -0.781 9.028 8.512 1.00 97.56 163 TRP A CA 1
ATOM 1359 C C . TRP A 1 163 ? -1.929 10.039 8.409 1.00 97.56 163 TRP A C 1
ATOM 1361 O O . TRP A 1 163 ? -2.589 10.325 9.409 1.00 97.56 163 TRP A O 1
ATOM 1371 N N . ARG A 1 164 ? -2.252 10.517 7.200 1.00 96.44 164 ARG A N 1
ATOM 1372 C CA . ARG A 1 164 ? -3.408 11.405 6.957 1.00 96.44 164 ARG A CA 1
ATOM 1373 C C . ARG A 1 164 ? -4.696 10.829 7.533 1.00 96.44 164 ARG A C 1
ATOM 1375 O O . ARG A 1 164 ? -5.443 11.530 8.207 1.00 96.44 164 ARG A O 1
ATOM 1382 N N . THR A 1 165 ? -4.935 9.540 7.301 1.00 96.62 165 THR A N 1
ATOM 1383 C CA . THR A 1 165 ? -6.166 8.884 7.743 1.00 96.62 165 THR A CA 1
ATOM 1384 C C . THR A 1 165 ? -6.253 8.834 9.264 1.00 96.62 165 THR A C 1
ATOM 1386 O O . THR A 1 165 ? -7.290 9.187 9.817 1.00 96.62 165 THR A O 1
ATOM 1389 N N . VAL A 1 166 ? -5.181 8.463 9.973 1.00 96.81 166 VAL A N 1
ATOM 1390 C CA . VAL A 1 166 ? -5.222 8.433 11.447 1.00 96.81 166 VAL A CA 1
ATOM 1391 C C . VAL A 1 166 ? -5.363 9.831 12.067 1.00 96.81 166 VAL A C 1
ATOM 1393 O O . VAL A 1 166 ? -5.990 9.952 13.120 1.00 96.81 166 VAL A O 1
ATOM 1396 N N . ARG A 1 167 ? -4.866 10.893 11.407 1.00 96.62 167 ARG A N 1
ATOM 1397 C CA . ARG A 1 167 ? -5.008 12.297 11.855 1.00 96.62 167 ARG A CA 1
ATOM 1398 C C . ARG A 1 167 ? -6.448 12.808 11.827 1.00 96.62 167 ARG A C 1
ATOM 1400 O O . ARG A 1 167 ? -6.745 13.817 12.466 1.00 96.62 167 ARG A O 1
ATOM 1407 N N . GLU A 1 168 ? -7.355 12.142 11.116 1.00 94.44 168 GLU A N 1
ATOM 1408 C CA . GLU A 1 168 ? -8.756 12.548 11.042 1.00 94.44 168 GLU A CA 1
ATOM 1409 C C . GLU A 1 168 ? -9.386 12.643 12.438 1.00 94.44 168 GLU A C 1
ATOM 1411 O O . GLU A 1 168 ? -9.328 11.705 13.237 1.00 94.44 168 GLU A O 1
ATOM 1416 N N . ARG A 1 169 ? -10.072 13.759 12.719 1.00 88.31 169 ARG A N 1
ATOM 1417 C CA . ARG A 1 169 ? -10.686 14.028 14.035 1.00 88.31 169 ARG A CA 1
ATOM 1418 C C . ARG A 1 169 ? -11.677 12.949 14.482 1.00 88.31 169 ARG A C 1
ATOM 1420 O O . ARG A 1 169 ? -11.843 12.732 15.674 1.00 88.31 169 ARG A O 1
ATOM 1427 N N . ARG A 1 170 ? -12.359 12.296 13.535 1.00 89.19 170 ARG A N 1
ATOM 1428 C CA . ARG A 1 170 ? -13.326 11.217 13.815 1.00 89.19 170 ARG A CA 1
ATOM 1429 C C . ARG A 1 170 ? -12.664 9.864 14.107 1.00 89.19 170 ARG A C 1
ATOM 1431 O O . ARG A 1 170 ? -13.380 8.923 14.427 1.00 89.19 170 ARG A O 1
ATOM 1438 N N . LEU A 1 171 ? -11.345 9.761 13.946 1.00 92.50 171 LEU A N 1
ATOM 1439 C CA . LEU A 1 171 ? -10.556 8.568 14.239 1.00 92.50 171 LEU A CA 1
ATOM 1440 C C . LEU A 1 171 ? -9.707 8.817 15.490 1.00 92.50 171 LEU A C 1
ATOM 1442 O O . LEU A 1 171 ? -10.157 8.487 16.582 1.00 92.50 171 LEU A O 1
ATOM 1446 N N . PHE A 1 172 ? -8.537 9.449 15.357 1.00 96.12 172 PHE A N 1
ATOM 1447 C CA . PHE A 1 172 ? -7.639 9.708 16.495 1.00 96.12 172 PHE A CA 1
ATOM 1448 C C . PHE A 1 172 ? -7.264 11.184 16.658 1.00 96.12 172 PHE A C 1
ATOM 1450 O O . PHE A 1 172 ? -6.849 11.601 17.739 1.00 96.12 172 PHE A O 1
ATOM 1457 N N . GLY A 1 173 ? -7.444 11.997 15.613 1.00 96.12 173 GLY A N 1
ATOM 1458 C CA . GLY A 1 173 ? -7.045 13.400 15.619 1.00 96.12 173 GLY A CA 1
ATOM 1459 C C . GLY A 1 173 ? -5.535 13.609 15.470 1.00 96.12 173 GLY A C 1
ATOM 1460 O O . GLY A 1 173 ? -4.717 12.714 15.691 1.00 96.12 173 GLY A O 1
ATOM 1461 N N . THR A 1 174 ? -5.166 14.837 15.107 1.00 96.88 174 THR A N 1
ATOM 1462 C CA . THR A 1 174 ? -3.789 15.241 14.792 1.00 96.88 174 THR A CA 1
ATOM 1463 C C . THR A 1 174 ? -2.799 14.927 15.912 1.00 96.88 174 THR A C 1
ATOM 1465 O O . THR A 1 174 ? -1.767 14.319 15.660 1.00 96.88 174 THR A O 1
ATOM 1468 N N . GLN A 1 175 ? -3.122 15.279 17.161 1.00 97.06 175 GLN A N 1
ATOM 1469 C CA . GLN A 1 175 ? -2.188 15.141 18.283 1.00 97.06 175 GLN A CA 1
ATOM 1470 C C . GLN A 1 175 ? -1.777 13.683 18.529 1.00 97.06 175 GLN A C 1
ATOM 1472 O O . GLN A 1 175 ? -0.592 13.397 18.699 1.00 97.06 175 GLN A O 1
ATOM 1477 N N . MET A 1 176 ? -2.742 12.758 18.545 1.00 97.38 176 MET A N 1
ATOM 1478 C CA . MET A 1 176 ? -2.474 11.340 18.794 1.00 97.38 176 MET A CA 1
ATOM 1479 C C . MET A 1 176 ? -1.741 10.695 17.615 1.00 97.38 176 MET A C 1
ATOM 1481 O O . MET A 1 176 ? -0.800 9.933 17.826 1.00 97.38 176 MET A O 1
ATOM 1485 N N . ALA A 1 177 ? -2.138 11.025 16.386 1.00 96.81 177 ALA A N 1
ATOM 1486 C CA . ALA A 1 177 ? -1.494 10.530 15.177 1.00 96.81 177 ALA A CA 1
ATOM 1487 C C . ALA A 1 177 ? -0.031 10.982 15.054 1.00 96.81 177 ALA A C 1
ATOM 1489 O O . ALA A 1 177 ? 0.850 10.159 14.815 1.00 96.81 177 ALA A O 1
ATOM 1490 N N . ASP A 1 178 ? 0.242 12.268 15.263 1.00 96.56 178 ASP A N 1
ATOM 1491 C CA . ASP A 1 178 ? 1.595 12.816 15.133 1.00 96.56 178 ASP A CA 1
ATOM 1492 C C . ASP A 1 178 ? 2.488 12.291 16.271 1.00 96.56 178 ASP A C 1
ATOM 1494 O O . ASP A 1 178 ? 3.634 11.904 16.040 1.00 96.56 178 ASP A O 1
ATOM 1498 N N . SER A 1 179 ? 1.933 12.145 17.482 1.00 96.69 179 SER A N 1
ATOM 1499 C CA . SER A 1 179 ? 2.625 11.489 18.603 1.00 96.69 179 SER A CA 1
ATOM 1500 C C . SER A 1 179 ? 2.968 10.030 18.290 1.00 96.69 179 SER A C 1
ATOM 1502 O O . SER A 1 179 ? 4.073 9.587 18.585 1.00 96.69 179 SER A O 1
ATOM 1504 N N . TYR A 1 180 ? 2.058 9.286 17.650 1.00 96.50 180 TYR A N 1
ATOM 1505 C CA . TYR A 1 180 ? 2.308 7.909 17.216 1.00 96.50 180 TYR A CA 1
ATOM 1506 C C . TYR A 1 180 ? 3.470 7.820 16.215 1.00 96.50 180 TYR A C 1
ATOM 1508 O O . TYR A 1 180 ? 4.317 6.933 16.343 1.00 96.50 180 TYR A O 1
ATOM 1516 N N . VAL A 1 181 ? 3.558 8.748 15.257 1.00 96.75 181 VAL A N 1
ATOM 1517 C CA . VAL A 1 181 ? 4.669 8.807 14.291 1.00 96.75 181 VAL A CA 1
ATOM 1518 C C . VAL A 1 181 ? 5.990 9.144 14.980 1.00 96.75 181 VAL A C 1
ATOM 1520 O O . VAL A 1 181 ? 6.975 8.432 14.780 1.00 96.75 181 VAL A O 1
ATOM 1523 N N . HIS A 1 182 ? 6.017 10.170 15.837 1.00 96.44 182 HIS A N 1
ATOM 1524 C CA . HIS A 1 182 ? 7.221 10.545 16.585 1.00 96.44 182 HIS A CA 1
ATOM 1525 C C . HIS A 1 182 ? 7.718 9.421 17.499 1.00 96.44 182 HIS A C 1
ATOM 1527 O O . HIS A 1 182 ? 8.917 9.130 17.535 1.00 96.44 182 HIS A O 1
ATOM 1533 N N . ASP A 1 183 ? 6.809 8.744 18.198 1.00 95.75 183 ASP A N 1
ATOM 1534 C CA . ASP A 1 183 ? 7.144 7.595 19.030 1.00 95.75 183 ASP A CA 1
ATOM 1535 C C . ASP A 1 183 ? 7.767 6.476 18.196 1.00 95.75 183 ASP A C 1
ATOM 1537 O O . ASP A 1 183 ? 8.842 5.986 18.543 1.00 95.75 183 ASP A O 1
ATOM 1541 N N . ASN A 1 184 ? 7.153 6.101 17.071 1.00 95.19 184 ASN A N 1
ATOM 1542 C CA . ASN A 1 184 ? 7.680 5.024 16.237 1.00 95.19 184 ASN A CA 1
ATOM 1543 C C . ASN A 1 184 ? 8.989 5.392 15.511 1.00 95.19 184 ASN A C 1
ATOM 1545 O O . ASN A 1 184 ? 9.801 4.511 15.225 1.00 95.19 184 ASN A O 1
ATOM 1549 N N . ALA A 1 185 ? 9.242 6.679 15.252 1.00 95.19 185 ALA A N 1
ATOM 1550 C CA . ALA A 1 185 ? 10.522 7.162 14.728 1.00 95.19 185 ALA A CA 1
ATOM 1551 C C . ALA A 1 185 ? 11.668 7.021 15.752 1.00 95.19 185 ALA A C 1
ATOM 1553 O O . ALA A 1 185 ? 12.834 6.835 15.379 1.00 95.19 185 ALA A O 1
ATOM 1554 N N . ASN A 1 186 ? 11.346 7.078 17.047 1.00 92.50 186 ASN A N 1
ATOM 1555 C CA . ASN A 1 186 ? 12.310 6.957 18.141 1.00 92.50 186 ASN A CA 1
ATOM 1556 C C . ASN A 1 186 ? 12.515 5.506 18.599 1.00 92.50 186 ASN A C 1
ATOM 1558 O O . ASN A 1 186 ? 13.635 5.117 18.935 1.00 92.50 186 ASN A O 1
ATOM 1562 N N . LYS A 1 187 ? 11.451 4.697 18.596 1.00 83.12 187 LYS A N 1
ATOM 1563 C CA . LYS A 1 187 ? 11.428 3.311 19.086 1.00 83.12 187 LYS A CA 1
ATOM 1564 C C . LYS A 1 187 ? 10.605 2.429 18.145 1.00 83.12 187 LYS A C 1
ATOM 1566 O O . LYS A 1 187 ? 9.510 2.791 17.753 1.00 83.12 187 LYS A O 1
ATOM 1571 N N . GLY A 1 188 ? 11.092 1.231 17.827 1.00 75.75 188 GLY A N 1
ATOM 1572 C CA . GLY A 1 188 ? 10.308 0.231 17.094 1.00 75.75 188 GLY A CA 1
ATOM 1573 C C . GLY A 1 188 ? 11.036 -0.410 15.919 1.00 75.75 188 GLY A C 1
ATOM 1574 O O . GLY A 1 188 ? 12.139 -0.026 15.536 1.00 75.75 188 GLY A O 1
ATOM 1575 N N . THR A 1 189 ? 10.397 -1.425 15.340 1.00 78.19 189 THR A N 1
ATOM 1576 C CA . THR A 1 189 ? 10.951 -2.228 14.238 1.00 78.19 189 THR A CA 1
ATOM 1577 C C . THR A 1 189 ? 10.867 -1.533 12.878 1.00 78.19 189 THR A C 1
ATOM 1579 O O . THR A 1 189 ? 11.549 -1.949 11.950 1.00 78.19 189 THR A O 1
ATOM 1582 N N . LYS A 1 190 ? 10.063 -0.468 12.766 1.00 85.56 190 LYS A N 1
ATOM 1583 C CA . LYS A 1 190 ? 9.885 0.358 11.561 1.00 85.56 190 LYS A CA 1
ATOM 1584 C C . LYS A 1 190 ? 10.499 1.765 11.699 1.00 85.56 190 LYS A C 1
ATOM 1586 O O . LYS A 1 190 ? 10.110 2.668 10.969 1.00 85.56 190 LYS A O 1
ATOM 1591 N N . LYS A 1 191 ? 11.448 1.970 12.623 1.00 93.19 191 LYS A N 1
ATOM 1592 C CA . LYS A 1 191 ? 12.006 3.299 12.964 1.00 93.19 191 LYS A CA 1
ATOM 1593 C C . LYS A 1 191 ? 12.417 4.143 11.748 1.00 93.19 191 LYS A C 1
ATOM 1595 O O . LYS A 1 191 ? 12.163 5.339 11.716 1.00 93.19 191 LYS A O 1
ATOM 1600 N N . GLU A 1 192 ? 13.036 3.518 10.749 1.00 93.44 192 GLU A N 1
ATOM 1601 C CA . GLU A 1 192 ? 13.555 4.192 9.555 1.00 93.44 192 GLU A CA 1
ATOM 1602 C C . GLU A 1 192 ? 12.432 4.709 8.658 1.00 93.44 192 GLU A C 1
ATOM 1604 O O . GLU A 1 192 ? 12.516 5.837 8.187 1.00 93.44 192 GLU A O 1
ATOM 1609 N N . ILE A 1 193 ? 11.343 3.944 8.524 1.00 93.44 193 ILE A N 1
ATOM 1610 C CA . ILE A 1 193 ? 10.133 4.367 7.808 1.00 93.44 193 ILE A CA 1
ATOM 1611 C C . ILE A 1 193 ? 9.561 5.625 8.466 1.00 93.44 193 ILE A C 1
ATOM 1613 O O . ILE A 1 193 ? 9.367 6.634 7.803 1.00 93.44 193 ILE A O 1
ATOM 1617 N N . PHE A 1 194 ? 9.350 5.605 9.785 1.00 95.75 194 PHE A N 1
ATOM 1618 C CA . PHE A 1 194 ? 8.759 6.750 10.484 1.00 95.75 194 PHE A CA 1
ATOM 1619 C C . PHE A 1 194 ? 9.679 7.980 10.515 1.00 95.75 194 PHE A C 1
ATOM 1621 O O . PHE A 1 194 ? 9.192 9.102 10.412 1.00 95.75 194 PHE A O 1
ATOM 1628 N N . ARG A 1 195 ? 11.004 7.800 10.593 1.00 95.56 195 ARG A N 1
ATOM 1629 C CA . ARG A 1 195 ? 11.967 8.908 10.446 1.00 95.56 195 ARG A CA 1
ATOM 1630 C C . ARG A 1 195 ? 11.937 9.521 9.054 1.00 95.56 195 ARG A C 1
ATOM 1632 O O . ARG A 1 195 ? 12.078 10.732 8.936 1.00 95.56 195 ARG A O 1
ATOM 1639 N N . ASP A 1 196 ? 11.775 8.700 8.021 1.00 95.19 196 ASP A N 1
ATOM 1640 C CA . ASP A 1 196 ? 11.633 9.194 6.656 1.00 95.19 196 ASP A CA 1
ATOM 1641 C C . ASP A 1 196 ? 10.325 9.971 6.479 1.00 95.19 196 ASP A C 1
ATOM 1643 O O . ASP A 1 196 ? 10.348 11.064 5.924 1.00 95.19 196 ASP A O 1
ATOM 1647 N N . LEU A 1 197 ? 9.213 9.476 7.037 1.00 95.25 197 LEU A N 1
ATOM 1648 C CA . LEU A 1 197 ? 7.920 10.171 7.000 1.00 95.25 197 LEU A CA 1
ATOM 1649 C C . LEU A 1 197 ? 7.978 11.566 7.626 1.00 95.25 197 LEU A C 1
ATOM 1651 O O . LEU A 1 197 ? 7.409 12.494 7.064 1.00 95.25 197 LEU A O 1
ATOM 1655 N N . LEU A 1 198 ? 8.697 11.739 8.739 1.00 95.81 198 LEU A N 1
ATOM 1656 C CA . LEU A 1 198 ? 8.836 13.034 9.423 1.00 95.81 198 LEU A CA 1
ATOM 1657 C C . LEU A 1 198 ? 9.512 14.133 8.578 1.00 95.81 198 LEU A C 1
ATOM 1659 O O . LEU A 1 198 ? 9.514 15.289 8.993 1.00 95.81 198 LEU A O 1
ATOM 1663 N N . LYS A 1 199 ? 10.080 13.802 7.411 1.00 94.50 199 LYS A N 1
ATOM 1664 C CA . LYS A 1 199 ? 10.622 14.781 6.453 1.00 94.50 199 LYS A CA 1
ATOM 1665 C C . LYS A 1 199 ? 9.542 15.430 5.575 1.00 94.50 199 LYS A C 1
ATOM 1667 O O . LYS A 1 199 ? 9.864 16.334 4.812 1.00 94.50 199 LYS A O 1
ATOM 1672 N N . TYR A 1 200 ? 8.299 14.955 5.652 1.00 94.31 200 TYR A N 1
ATOM 1673 C CA . TYR A 1 200 ? 7.191 15.356 4.788 1.00 94.31 200 TYR A CA 1
ATOM 1674 C C . TYR A 1 200 ? 6.045 15.964 5.603 1.00 94.31 200 TYR A C 1
ATOM 1676 O O . TYR A 1 200 ? 5.795 15.548 6.736 1.00 94.31 200 TYR A O 1
ATOM 1684 N N . ASP A 1 201 ? 5.305 16.905 5.009 1.00 92.06 201 ASP A N 1
ATOM 1685 C CA . ASP A 1 201 ? 4.018 17.336 5.557 1.00 92.06 201 ASP A CA 1
ATOM 1686 C C . ASP A 1 201 ? 2.946 16.296 5.188 1.00 92.06 201 ASP A C 1
ATOM 1688 O O . ASP A 1 201 ? 2.692 16.063 4.000 1.00 92.06 201 ASP A O 1
ATOM 1692 N N . PRO A 1 202 ? 2.261 15.672 6.167 1.00 89.69 202 PRO A N 1
ATOM 1693 C CA . PRO A 1 202 ? 1.194 14.737 5.858 1.00 89.69 202 PRO A CA 1
ATOM 1694 C C . PRO A 1 202 ? 0.048 15.398 5.099 1.00 89.69 202 PRO A C 1
ATOM 1696 O O . PRO A 1 202 ? -0.711 14.686 4.471 1.00 89.69 202 PRO A O 1
ATOM 1699 N N . ASN A 1 203 ? -0.155 16.711 5.160 1.00 88.62 203 ASN A N 1
ATOM 1700 C CA . ASN A 1 203 ? -1.275 17.366 4.483 1.00 88.62 203 ASN A CA 1
ATOM 1701 C C . ASN A 1 203 ? -0.985 17.720 3.021 1.00 88.62 203 ASN A C 1
ATOM 1703 O O . ASN A 1 203 ? -1.927 17.967 2.269 1.00 88.62 203 ASN A O 1
ATOM 1707 N N . GLU A 1 204 ? 0.283 17.732 2.614 1.00 91.56 204 GLU A N 1
ATOM 1708 C CA . GLU A 1 204 ? 0.657 17.995 1.228 1.00 91.56 204 GLU A CA 1
ATOM 1709 C C . GLU A 1 204 ? 0.285 16.809 0.337 1.00 91.56 204 GLU A C 1
ATOM 1711 O O . GLU A 1 204 ? 0.409 15.643 0.728 1.00 91.56 204 GLU A O 1
ATOM 1716 N N . GLU A 1 205 ? -0.208 17.096 -0.868 1.00 87.38 205 GLU A N 1
ATOM 1717 C CA . GLU A 1 205 ? -0.503 16.064 -1.857 1.00 87.38 205 GLU A CA 1
ATOM 1718 C C . GLU A 1 205 ? 0.804 15.449 -2.370 1.00 87.38 205 GLU A C 1
ATOM 1720 O O . GLU A 1 205 ? 1.737 16.155 -2.740 1.00 87.38 205 GLU A O 1
ATOM 1725 N N . TYR A 1 206 ? 0.864 14.117 -2.404 1.00 93.88 206 TYR A N 1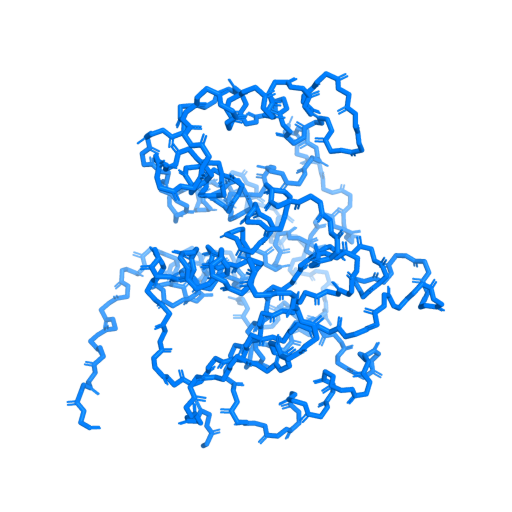
ATOM 1726 C CA . TYR A 1 206 ? 2.016 13.384 -2.920 1.00 93.88 206 TYR A CA 1
ATOM 1727 C C . TYR A 1 206 ? 1.666 12.786 -4.285 1.00 93.88 206 TYR A C 1
ATOM 1729 O O . TYR A 1 206 ? 0.832 11.878 -4.376 1.00 93.88 206 TYR A O 1
ATOM 1737 N N . ASP A 1 207 ? 2.288 13.293 -5.350 1.00 93.75 207 ASP A N 1
ATOM 1738 C CA . ASP A 1 207 ? 2.084 12.778 -6.706 1.00 93.75 207 ASP A CA 1
ATOM 1739 C C . ASP A 1 207 ? 2.917 11.514 -6.937 1.00 93.75 207 ASP A C 1
ATOM 1741 O O . ASP A 1 207 ? 3.985 11.518 -7.552 1.00 93.75 207 ASP A O 1
ATOM 1745 N N . VAL A 1 208 ? 2.374 10.392 -6.471 1.00 95.38 208 VAL A N 1
ATOM 1746 C CA . VAL A 1 208 ? 2.984 9.068 -6.621 1.00 95.38 208 VAL A CA 1
ATOM 1747 C C . VAL A 1 208 ? 3.337 8.726 -8.074 1.00 95.38 208 VAL A C 1
ATOM 1749 O O . VAL A 1 208 ? 4.295 7.988 -8.300 1.00 95.38 208 VAL A O 1
ATOM 1752 N N . SER A 1 209 ? 2.609 9.247 -9.070 1.00 93.50 209 SER A N 1
ATOM 1753 C CA . SER A 1 209 ? 2.882 8.931 -10.478 1.00 93.50 209 SER A CA 1
ATOM 1754 C C . SER A 1 209 ? 4.146 9.638 -10.949 1.00 93.50 209 SER A C 1
ATOM 1756 O O . SER A 1 209 ? 5.038 8.990 -11.496 1.00 93.50 209 SER A O 1
ATOM 1758 N N . THR A 1 210 ? 4.241 10.945 -10.695 1.00 93.81 210 THR A N 1
ATOM 1759 C CA . THR A 1 210 ? 5.422 11.751 -11.033 1.00 93.81 210 THR A CA 1
ATOM 1760 C C . THR A 1 210 ? 6.657 11.270 -10.277 1.00 93.81 210 THR A C 1
ATOM 1762 O O . THR A 1 210 ? 7.721 11.114 -10.871 1.00 93.81 210 THR A O 1
ATOM 1765 N N . GLU A 1 211 ? 6.514 10.941 -8.997 1.00 96.00 211 GLU A N 1
ATOM 1766 C CA . GLU A 1 211 ? 7.616 10.438 -8.174 1.00 96.00 211 GLU A CA 1
ATOM 1767 C C . GLU A 1 211 ? 8.105 9.063 -8.654 1.00 96.00 211 GLU A C 1
ATOM 1769 O O . GLU A 1 211 ? 9.307 8.838 -8.802 1.00 96.00 211 GLU A O 1
ATOM 1774 N N . THR A 1 212 ? 7.183 8.157 -9.006 1.00 96.12 212 THR A N 1
ATOM 1775 C CA . THR A 1 212 ? 7.537 6.851 -9.594 1.00 96.12 212 THR A CA 1
ATOM 1776 C C . THR A 1 212 ? 8.238 7.013 -10.945 1.00 96.12 212 THR A C 1
ATOM 1778 O O . THR A 1 212 ? 9.225 6.327 -11.207 1.00 96.12 212 THR A O 1
ATOM 1781 N N . LEU A 1 213 ? 7.768 7.930 -11.798 1.00 95.25 213 LEU A N 1
ATOM 1782 C CA . LEU A 1 213 ? 8.397 8.244 -13.086 1.00 95.25 213 LEU A CA 1
ATOM 1783 C C . LEU A 1 213 ? 9.823 8.770 -12.913 1.00 95.25 213 LEU A C 1
ATOM 1785 O O . LEU A 1 213 ? 10.742 8.289 -13.578 1.00 95.25 213 LEU A O 1
ATOM 1789 N N . SER A 1 214 ? 10.012 9.736 -12.015 1.00 95.56 214 SER A N 1
ATOM 1790 C CA . SER A 1 214 ? 11.323 10.311 -11.712 1.00 95.56 214 SER A CA 1
ATOM 1791 C C . SER A 1 214 ? 12.290 9.243 -11.208 1.00 95.56 214 SER A C 1
ATOM 1793 O O . SER A 1 214 ? 13.425 9.180 -11.679 1.00 95.56 214 SER A O 1
ATOM 1795 N N . PHE A 1 215 ? 11.826 8.348 -10.331 1.00 95.88 215 PHE A N 1
ATOM 1796 C CA . PHE A 1 215 ? 12.636 7.253 -9.804 1.00 95.88 215 PHE A CA 1
ATOM 1797 C C . PHE A 1 215 ? 13.075 6.265 -10.895 1.00 95.88 215 PHE A C 1
ATOM 1799 O O . PHE A 1 215 ? 14.256 5.928 -11.004 1.00 95.88 215 PHE A O 1
ATOM 1806 N N . LEU A 1 216 ? 12.138 5.837 -11.749 1.00 94.75 216 LEU A N 1
ATOM 1807 C CA . LEU A 1 216 ? 12.424 4.940 -12.873 1.00 94.75 216 LEU A CA 1
ATOM 1808 C C . LEU A 1 216 ? 13.424 5.553 -13.858 1.00 94.75 216 LEU A C 1
ATOM 1810 O O . LEU A 1 216 ? 14.324 4.857 -14.317 1.00 94.75 216 LEU A O 1
ATOM 1814 N N . ARG A 1 217 ? 13.295 6.852 -14.153 1.00 95.62 217 ARG A N 1
ATOM 1815 C CA . ARG A 1 217 ? 14.204 7.569 -15.058 1.00 95.62 217 ARG A CA 1
ATOM 1816 C C . ARG A 1 217 ? 15.590 7.774 -14.458 1.00 95.62 217 ARG A C 1
ATOM 1818 O O . ARG A 1 217 ? 16.579 7.577 -15.159 1.00 95.62 217 ARG A O 1
ATOM 1825 N N . LYS A 1 218 ? 15.677 8.121 -13.168 1.00 95.88 218 LYS A N 1
ATOM 1826 C CA . LYS A 1 218 ? 16.955 8.315 -12.461 1.00 95.88 218 LYS A CA 1
ATOM 1827 C C . LYS A 1 218 ? 17.840 7.067 -12.547 1.00 95.88 218 LYS A C 1
ATOM 1829 O O . LYS A 1 218 ? 19.032 7.183 -12.812 1.00 95.88 218 LYS A O 1
ATOM 1834 N N . TYR A 1 219 ? 17.241 5.886 -12.393 1.00 95.00 219 TYR A N 1
ATOM 1835 C CA . TYR A 1 219 ? 17.942 4.597 -12.371 1.00 95.00 219 TYR A CA 1
ATOM 1836 C C . TYR A 1 219 ? 17.681 3.729 -13.612 1.00 95.00 219 TYR A C 1
ATOM 1838 O O . TYR A 1 219 ? 17.818 2.503 -13.567 1.00 95.00 219 TYR A O 1
ATOM 1846 N N . GLN A 1 220 ? 17.310 4.351 -14.738 1.00 94.00 220 GLN A N 1
ATOM 1847 C CA . GLN A 1 220 ? 16.864 3.649 -15.946 1.00 94.00 220 GLN A CA 1
ATOM 1848 C C . GLN A 1 220 ? 17.879 2.616 -16.441 1.00 94.00 220 GLN A C 1
ATOM 1850 O O . GLN A 1 220 ? 17.505 1.474 -16.694 1.00 94.00 220 GLN A O 1
ATOM 1855 N N . LYS A 1 221 ? 19.165 2.979 -16.531 1.00 92.06 221 LYS A N 1
ATOM 1856 C CA . LYS A 1 221 ? 20.214 2.076 -17.037 1.00 92.06 221 LYS A CA 1
ATOM 1857 C C . LYS A 1 221 ? 20.344 0.814 -16.185 1.00 92.06 221 LYS A C 1
ATOM 1859 O O . LYS A 1 221 ? 20.483 -0.283 -16.720 1.00 92.06 221 LYS A O 1
ATOM 1864 N N . GLN A 1 222 ? 20.289 0.963 -14.863 1.00 91.62 222 GLN A N 1
ATOM 1865 C CA . GLN A 1 222 ? 20.364 -0.156 -13.929 1.00 91.62 222 GLN A CA 1
ATOM 1866 C C . GLN A 1 222 ? 19.139 -1.065 -14.071 1.00 91.62 222 GLN A C 1
ATOM 1868 O O . GLN A 1 222 ? 19.275 -2.287 -14.109 1.00 91.62 222 GLN A O 1
ATOM 1873 N N . PHE A 1 223 ? 17.948 -0.480 -14.199 1.00 91.19 223 PHE A N 1
ATOM 1874 C CA . PHE A 1 223 ? 16.728 -1.250 -14.406 1.00 91.19 223 PHE A CA 1
ATOM 1875 C C . PHE A 1 223 ? 16.701 -1.969 -15.760 1.00 91.19 223 PHE A C 1
ATOM 1877 O O . PHE A 1 223 ? 16.320 -3.134 -15.813 1.00 91.19 223 PHE A O 1
ATOM 1884 N N . GLU A 1 224 ? 17.147 -1.330 -16.842 1.00 89.69 224 GLU A N 1
ATOM 1885 C CA . GLU A 1 224 ? 17.261 -1.955 -18.166 1.00 89.69 224 GLU A CA 1
ATOM 1886 C C . GLU A 1 224 ? 18.253 -3.118 -18.167 1.00 89.69 224 GLU A C 1
ATOM 1888 O O . GLU A 1 224 ? 17.976 -4.167 -18.748 1.00 89.69 224 GLU A O 1
ATOM 1893 N N . TYR A 1 225 ? 19.380 -2.977 -17.465 1.00 88.38 225 TYR A N 1
ATOM 1894 C CA . TYR A 1 225 ? 20.313 -4.083 -17.271 1.00 88.38 225 TYR A CA 1
ATOM 1895 C C . TYR A 1 225 ? 19.633 -5.281 -16.593 1.00 88.38 225 TYR A C 1
ATOM 1897 O O . TYR A 1 225 ? 19.754 -6.404 -17.078 1.00 88.38 225 TYR A O 1
ATOM 1905 N N . ILE A 1 226 ? 18.850 -5.047 -15.535 1.00 86.56 226 ILE A N 1
ATOM 1906 C CA . ILE A 1 226 ? 18.093 -6.102 -14.841 1.00 86.56 226 ILE A CA 1
ATOM 1907 C C . ILE A 1 226 ? 17.063 -6.762 -15.765 1.00 86.56 226 ILE A C 1
ATOM 1909 O O . ILE A 1 226 ? 16.976 -7.989 -15.789 1.00 86.56 226 ILE A O 1
ATOM 1913 N N . LEU A 1 227 ? 16.319 -5.978 -16.555 1.00 84.19 227 LEU A N 1
ATOM 1914 C CA . LEU A 1 227 ? 15.353 -6.511 -17.526 1.00 84.19 227 LEU A CA 1
ATOM 1915 C C . LEU A 1 227 ? 16.025 -7.440 -18.556 1.00 84.19 227 LEU A C 1
ATOM 1917 O O . LEU A 1 227 ? 15.430 -8.437 -18.963 1.00 84.19 227 LEU A O 1
ATOM 1921 N N . ASN A 1 228 ? 17.274 -7.150 -18.936 1.00 82.75 228 ASN A N 1
ATOM 1922 C CA . ASN A 1 228 ? 18.031 -7.913 -19.931 1.00 82.75 228 ASN A CA 1
ATOM 1923 C C . ASN A 1 228 ? 18.668 -9.212 -19.397 1.00 82.75 228 ASN A C 1
ATOM 1925 O O . ASN A 1 228 ? 19.019 -10.077 -20.197 1.00 82.75 228 ASN A O 1
ATOM 1929 N N . ILE A 1 229 ? 18.814 -9.386 -18.076 1.00 78.88 229 ILE A N 1
ATOM 1930 C CA . ILE A 1 229 ? 19.435 -10.591 -17.481 1.00 78.88 229 ILE A CA 1
ATOM 1931 C C . ILE A 1 229 ? 18.532 -11.839 -17.583 1.00 78.88 229 ILE A C 1
ATOM 1933 O O . ILE A 1 229 ? 19.010 -12.965 -17.445 1.00 78.88 229 ILE A O 1
ATOM 1937 N N . GLY A 1 230 ? 17.252 -11.683 -17.924 1.00 63.72 230 GLY A N 1
ATOM 1938 C CA . GLY A 1 230 ? 16.377 -12.803 -18.275 1.00 63.72 230 GLY A CA 1
ATOM 1939 C C . GLY A 1 230 ? 15.309 -13.138 -17.229 1.00 63.72 230 GLY A C 1
ATOM 1940 O O . GLY A 1 230 ? 15.218 -12.507 -16.176 1.00 63.72 230 GLY A O 1
ATOM 1941 N N . PRO A 1 231 ? 14.403 -14.076 -17.561 1.00 54.53 231 PRO A N 1
ATOM 1942 C CA . PRO A 1 231 ? 12.982 -13.829 -17.413 1.00 54.53 231 PRO A CA 1
ATOM 1943 C C . PRO A 1 231 ? 12.472 -14.408 -16.104 1.00 54.53 231 PRO A C 1
ATOM 1945 O O . PRO A 1 231 ? 12.068 -15.570 -16.033 1.00 54.53 231 PRO A O 1
ATOM 1948 N N . ASP A 1 232 ? 12.391 -13.578 -15.075 1.00 58.00 232 ASP A N 1
ATOM 1949 C CA . ASP A 1 232 ? 11.331 -13.816 -14.111 1.00 58.00 232 ASP A CA 1
ATOM 1950 C C . ASP A 1 232 ? 9.996 -13.443 -14.769 1.00 58.00 232 ASP A C 1
ATOM 1952 O O . ASP A 1 232 ? 9.883 -12.421 -15.450 1.00 58.00 232 ASP A O 1
ATOM 1956 N N . TYR A 1 233 ? 8.973 -14.278 -14.580 1.00 55.94 233 TYR A N 1
ATOM 1957 C CA . TYR A 1 233 ? 7.622 -14.103 -15.142 1.00 55.94 233 TYR A CA 1
ATOM 1958 C C . TYR A 1 233 ? 7.090 -12.663 -14.969 1.00 55.94 233 TYR A C 1
ATOM 1960 O O . TYR A 1 233 ? 6.396 -12.135 -15.837 1.00 55.94 233 TYR A O 1
ATOM 1968 N N . TYR A 1 234 ? 7.493 -12.000 -13.881 1.00 57.56 234 TYR A N 1
ATOM 1969 C CA . TYR A 1 234 ? 7.110 -10.639 -13.500 1.00 57.56 234 TYR A CA 1
ATOM 1970 C C . TYR A 1 234 ? 7.663 -9.534 -14.416 1.00 57.56 234 TYR A C 1
ATOM 1972 O O . TYR A 1 234 ? 7.063 -8.465 -14.493 1.00 57.56 234 TYR A O 1
ATOM 1980 N N . ILE A 1 235 ? 8.773 -9.785 -15.116 1.00 63.28 235 ILE A N 1
ATOM 1981 C CA . ILE A 1 235 ? 9.427 -8.829 -16.024 1.00 63.28 235 ILE A CA 1
ATOM 1982 C C . ILE A 1 235 ? 8.670 -8.719 -17.361 1.00 63.28 235 ILE A C 1
ATOM 1984 O O . ILE A 1 235 ? 8.648 -7.660 -17.986 1.00 63.28 235 ILE A O 1
ATOM 1988 N N . SER A 1 236 ? 7.976 -9.784 -17.775 1.00 64.69 236 SER A N 1
ATOM 1989 C CA . SER A 1 236 ? 7.359 -9.870 -19.109 1.00 64.69 236 SER A CA 1
ATOM 1990 C C . SER A 1 236 ? 6.217 -8.871 -19.365 1.00 64.69 236 SER A C 1
ATOM 1992 O O . SER A 1 236 ? 6.030 -8.436 -20.497 1.00 64.69 236 SER A O 1
ATOM 1994 N N . GLU A 1 237 ? 5.490 -8.444 -18.327 1.00 68.69 237 GLU A N 1
ATOM 1995 C CA . GLU A 1 237 ? 4.378 -7.476 -18.438 1.00 68.69 237 GLU A CA 1
ATOM 1996 C C . GLU A 1 237 ? 4.853 -6.010 -18.531 1.00 68.69 237 GLU A C 1
ATOM 1998 O O . GLU A 1 237 ? 4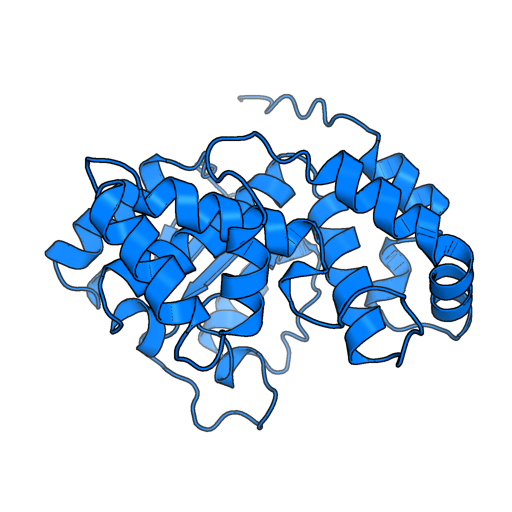.089 -5.101 -18.891 1.00 68.69 237 GLU A O 1
ATOM 2003 N N . ILE A 1 238 ? 6.118 -5.755 -18.188 1.00 75.25 238 ILE A N 1
ATOM 2004 C CA . ILE A 1 238 ? 6.693 -4.408 -18.140 1.00 75.25 238 ILE A CA 1
ATOM 2005 C C . ILE A 1 238 ? 7.050 -3.953 -19.555 1.00 75.25 238 ILE A C 1
ATOM 2007 O O . ILE A 1 238 ? 6.632 -2.862 -19.954 1.00 75.25 238 ILE A O 1
ATOM 2011 N N . GLY A 1 239 ? 7.703 -4.826 -20.329 1.00 79.50 239 GLY A N 1
ATOM 2012 C CA . GLY A 1 239 ? 8.332 -4.475 -21.601 1.00 79.50 239 GLY A CA 1
ATOM 2013 C C . GLY A 1 239 ? 9.672 -3.795 -21.329 1.00 79.50 239 GLY A C 1
ATOM 2014 O O . GLY A 1 239 ? 10.565 -4.411 -20.753 1.00 79.50 239 GLY A O 1
ATOM 2015 N N . SER A 1 240 ? 9.789 -2.521 -21.694 1.00 87.50 240 SER A N 1
ATOM 2016 C CA . SER A 1 240 ? 10.919 -1.653 -21.342 1.00 87.50 240 SER A CA 1
ATOM 2017 C C . SER A 1 240 ? 10.591 -0.674 -20.202 1.00 87.50 240 SER A C 1
ATOM 2019 O O . SER A 1 240 ? 9.430 -0.476 -19.829 1.00 87.50 240 SER A O 1
ATOM 2021 N N . ILE A 1 241 ? 11.616 -0.008 -19.659 1.00 91.44 241 ILE A N 1
ATOM 2022 C CA . ILE A 1 241 ? 11.416 1.101 -18.709 1.00 91.44 241 ILE A CA 1
ATOM 2023 C C . ILE A 1 241 ? 10.679 2.267 -19.363 1.00 91.44 241 ILE A C 1
ATOM 2025 O O . ILE A 1 241 ? 9.830 2.882 -18.717 1.00 91.44 241 ILE A O 1
ATOM 2029 N N . GLU A 1 242 ? 10.918 2.523 -20.648 1.00 91.31 242 GLU A N 1
ATOM 2030 C CA . GLU A 1 242 ? 10.195 3.558 -21.388 1.00 91.31 242 GLU A CA 1
ATOM 2031 C C . GLU A 1 242 ? 8.717 3.192 -21.587 1.00 91.31 242 GLU A C 1
ATOM 2033 O O . GLU A 1 242 ? 7.843 4.049 -21.436 1.00 91.31 242 GLU A O 1
ATOM 2038 N N . ASP A 1 243 ? 8.403 1.913 -21.825 1.00 88.81 243 ASP A N 1
ATOM 2039 C CA . ASP A 1 243 ? 7.014 1.442 -21.890 1.00 88.81 243 ASP A CA 1
ATOM 2040 C C . ASP A 1 243 ? 6.303 1.629 -20.549 1.00 88.81 243 ASP A C 1
ATOM 2042 O O . ASP A 1 243 ? 5.155 2.084 -20.505 1.00 88.81 243 ASP A O 1
ATOM 2046 N N . LEU A 1 244 ? 6.972 1.293 -19.441 1.00 89.31 244 LEU A N 1
ATOM 2047 C CA . LEU A 1 244 ? 6.431 1.488 -18.099 1.00 89.31 244 LEU A CA 1
ATOM 2048 C C . LEU A 1 244 ? 6.218 2.974 -17.793 1.00 89.31 244 LEU A C 1
ATOM 2050 O O . LEU A 1 244 ? 5.144 3.344 -17.314 1.00 89.31 244 LEU A O 1
ATOM 2054 N N . CYS A 1 245 ? 7.189 3.828 -18.128 1.00 92.38 245 CYS A N 1
ATOM 2055 C CA . CYS A 1 245 ? 7.058 5.277 -17.998 1.00 92.38 245 CYS A CA 1
ATOM 2056 C C . CYS A 1 245 ? 5.883 5.805 -18.831 1.00 92.38 245 CY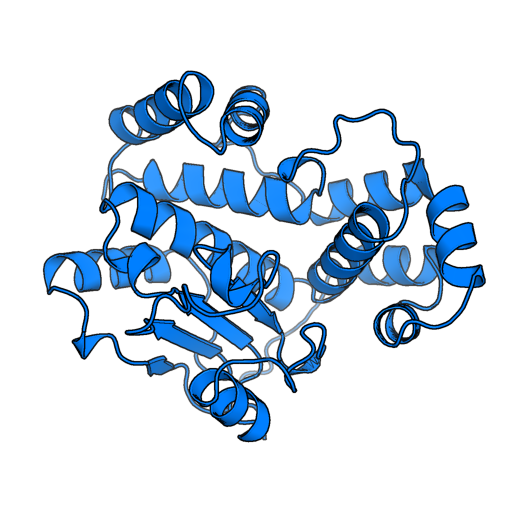S A C 1
ATOM 2058 O O . CYS A 1 245 ? 5.020 6.513 -18.319 1.00 92.38 245 CYS A O 1
ATOM 2060 N N . SER A 1 246 ? 5.769 5.380 -20.087 1.00 90.25 246 SER A N 1
ATOM 2061 C CA . SER A 1 246 ? 4.664 5.755 -20.971 1.00 90.25 246 SER A CA 1
ATOM 2062 C C . SER A 1 246 ? 3.299 5.336 -20.414 1.00 90.25 246 SER A C 1
ATOM 2064 O O . SER A 1 246 ? 2.331 6.093 -20.500 1.00 90.25 246 SER A O 1
ATOM 2066 N N . LYS A 1 247 ? 3.194 4.142 -19.815 1.00 87.81 247 LYS A N 1
ATOM 2067 C CA . LYS A 1 247 ? 1.970 3.662 -19.149 1.00 87.81 247 LYS A CA 1
ATOM 2068 C C . LYS A 1 247 ? 1.641 4.479 -17.886 1.00 87.81 247 LYS A C 1
ATOM 2070 O O . LYS A 1 247 ? 0.469 4.745 -17.628 1.00 87.81 247 LYS A O 1
ATOM 2075 N N . LEU A 1 248 ? 2.648 4.913 -17.127 1.00 88.62 248 LEU A N 1
ATOM 2076 C CA . LEU A 1 248 ? 2.484 5.774 -15.947 1.00 88.62 248 LEU A CA 1
ATOM 2077 C C . LEU A 1 248 ? 2.057 7.204 -16.313 1.00 88.62 248 LEU A C 1
ATOM 2079 O O . LEU A 1 248 ? 1.200 7.771 -15.639 1.00 88.62 248 LEU A O 1
ATOM 2083 N N . SER A 1 249 ? 2.601 7.772 -17.394 1.00 85.94 249 SER A N 1
ATOM 2084 C CA . SER A 1 249 ? 2.262 9.124 -17.864 1.00 85.94 249 SER A CA 1
ATOM 2085 C C . SER A 1 249 ? 0.864 9.227 -18.480 1.00 85.94 249 SER A C 1
ATOM 2087 O O . SER A 1 249 ? 0.299 10.320 -18.564 1.00 85.94 249 SER A O 1
ATOM 2089 N N . LYS A 1 250 ? 0.271 8.105 -18.906 1.00 79.50 250 LYS A N 1
ATOM 2090 C CA . LYS A 1 250 ? -1.125 8.076 -19.347 1.00 79.50 250 LYS A CA 1
ATOM 2091 C C . LYS A 1 250 ? -2.031 8.321 -18.143 1.00 79.50 250 LYS A C 1
ATOM 2093 O O . LYS A 1 250 ? -2.233 7.440 -17.310 1.00 79.50 250 LYS A O 1
ATOM 2098 N N . LYS A 1 251 ? -2.637 9.511 -18.078 1.00 56.62 251 LYS A N 1
ATOM 2099 C CA . LYS A 1 251 ? -3.810 9.740 -17.226 1.00 56.62 251 LYS A CA 1
ATOM 2100 C C . LYS A 1 251 ? -4.887 8.757 -17.674 1.00 56.62 251 LYS A C 1
ATOM 2102 O O . LYS A 1 251 ? -5.415 8.881 -18.777 1.00 56.62 251 LYS A O 1
ATOM 2107 N N . ASN A 1 252 ? -5.199 7.771 -16.844 1.00 48.56 252 ASN A N 1
ATOM 2108 C CA . ASN A 1 252 ? -6.312 6.878 -17.113 1.00 48.56 252 ASN A CA 1
ATOM 2109 C C . ASN A 1 252 ? -7.617 7.684 -17.095 1.00 48.56 252 ASN A C 1
ATOM 2111 O O . ASN A 1 252 ? -8.193 7.958 -16.045 1.00 48.56 252 ASN A O 1
ATOM 2115 N N . LEU A 1 253 ? -8.107 8.004 -18.291 1.00 37.34 253 LEU A N 1
ATOM 2116 C CA . LEU A 1 253 ? -9.526 8.144 -18.597 1.00 37.34 253 LEU A CA 1
ATOM 2117 C C . LEU A 1 253 ? -10.186 6.761 -18.454 1.00 37.34 253 LEU A C 1
ATOM 2119 O O . LEU A 1 253 ? -10.671 6.192 -19.427 1.00 37.34 253 LEU A O 1
ATOM 2123 N N . ILE A 1 254 ? -10.190 6.176 -17.254 1.00 40.97 254 ILE A N 1
ATOM 2124 C CA . ILE A 1 254 ? -11.144 5.104 -16.969 1.00 40.97 254 ILE A CA 1
ATOM 2125 C C . ILE A 1 254 ? -12.435 5.816 -16.590 1.00 40.97 254 ILE A C 1
ATOM 2127 O O . ILE A 1 254 ? -12.732 6.075 -15.426 1.00 40.97 254 ILE A O 1
ATOM 2131 N N . ILE A 1 255 ? -13.190 6.170 -17.630 1.00 37.72 255 ILE A N 1
ATOM 2132 C CA . ILE A 1 255 ? -14.638 6.262 -17.530 1.00 37.72 255 ILE A CA 1
ATOM 2133 C C . ILE A 1 255 ? -15.062 4.879 -17.037 1.00 37.72 255 ILE A C 1
ATOM 2135 O O . ILE A 1 255 ? -14.985 3.890 -17.770 1.00 37.72 255 ILE A O 1
ATOM 2139 N N . LEU A 1 256 ? -15.438 4.792 -15.762 1.00 34.66 256 LEU A N 1
ATOM 2140 C CA . LEU A 1 256 ? -16.318 3.731 -15.307 1.00 34.66 256 LEU A CA 1
ATOM 2141 C C . LEU A 1 256 ? -17.573 3.885 -16.162 1.00 34.66 256 LEU A C 1
ATOM 2143 O O . LEU A 1 256 ? -18.397 4.756 -15.901 1.00 34.66 256 LEU A O 1
ATOM 2147 N N . ASN A 1 257 ? -17.664 3.108 -17.241 1.00 28.12 257 ASN A N 1
ATOM 2148 C CA . ASN A 1 257 ? -18.916 2.923 -17.947 1.00 28.12 257 ASN A CA 1
ATOM 2149 C C . ASN A 1 257 ? -19.858 2.248 -16.955 1.00 28.12 257 ASN A C 1
ATOM 2151 O O . ASN A 1 257 ? -19.843 1.031 -16.779 1.00 28.12 257 ASN A O 1
ATOM 2155 N N . SER A 1 258 ? -20.613 3.087 -16.258 1.00 33.19 258 SER A N 1
ATOM 2156 C CA . SER A 1 258 ? -21.846 2.744 -15.584 1.00 33.19 258 SER A CA 1
ATOM 2157 C C . SER A 1 258 ? -22.795 2.190 -16.642 1.00 33.19 258 SER A C 1
ATOM 2159 O O . SER A 1 258 ? -23.286 2.952 -17.468 1.00 33.19 258 SER A O 1
ATOM 2161 N N . ASN A 1 259 ? -22.995 0.877 -16.630 1.00 31.33 259 ASN A N 1
ATOM 2162 C CA . ASN A 1 259 ? -24.224 0.207 -17.045 1.00 31.33 259 ASN A CA 1
ATOM 2163 C C . ASN A 1 259 ? -24.413 -0.995 -16.118 1.00 31.33 259 ASN A C 1
ATOM 2165 O O . ASN A 1 259 ? -23.505 -1.859 -16.081 1.00 31.33 259 ASN A O 1
#

Solvent-accessible surface area (backbone atoms only — not comparable to full-atom values): 14623 Å² total; per-residue (Å²): 127,44,65,40,64,47,39,71,42,54,56,85,82,52,54,72,70,57,48,53,50,50,52,58,56,52,71,75,49,89,72,61,73,45,12,33,34,39,37,52,36,90,50,53,46,79,85,48,60,89,91,33,68,70,42,71,48,54,49,42,59,40,57,52,81,76,53,82,64,71,52,93,78,44,58,71,70,58,37,51,52,60,72,64,37,38,39,38,31,39,38,42,28,31,32,65,24,77,66,43,57,70,66,57,31,51,32,41,50,36,22,32,51,38,50,49,48,44,32,74,59,38,53,44,53,51,52,49,46,53,50,55,54,46,44,64,73,76,36,91,71,91,64,94,66,69,97,48,76,50,65,42,37,64,48,34,48,11,52,41,48,9,50,43,56,38,27,34,74,93,70,57,16,53,71,55,36,53,50,51,42,55,47,33,35,76,49,68,97,56,21,67,51,34,50,56,51,71,78,52,64,63,84,58,86,74,61,42,59,62,48,42,44,52,53,51,61,76,46,36,69,62,52,50,52,55,66,67,75,55,89,52,81,80,54,69,82,48,73,47,70,65,51,42,43,54,52,49,69,48,77,63,81,72,73,77,76,85,124

Secondary structure (DSSP, 8-state):
---PBPEEETGGGS-HHHHHHHHHHHTTS---SBSEEEEE-S---TTSPTT-HHHH-S-EEEETTT--S-GGGS-HHHHHHHHTT--SEEEEE-HHHHTS-HHHHHHHHHHHHHHHHHHHH-HHHHHHHHHHHHHHHHS----SS---GGGSHHHHHHHHHHHHHHHSTTTTHHHHHHHHHHHHHHSSTTHHHHHHHTTS-TTS---HHHHHHHHHHHTHHHHHHHHHT---GGGTTT--HHHHHHHHHS---------

Mean predicted aligned error: 5.95 Å